Protein AF-A0A7C5NAB1-F1 (afdb_monomer)

Structure (mmCIF, N/CA/C/O backbone):
data_AF-A0A7C5NAB1-F1
#
_entry.id   AF-A0A7C5NAB1-F1
#
loop_
_atom_site.group_PDB
_atom_site.id
_atom_site.type_symbol
_atom_site.label_atom_id
_atom_site.label_alt_id
_atom_site.label_comp_id
_atom_site.label_asym_id
_atom_site.label_entity_id
_atom_site.label_seq_id
_atom_site.pdbx_PDB_ins_code
_atom_site.Cartn_x
_atom_site.Cartn_y
_atom_site.Cartn_z
_atom_site.occupancy
_atom_site.B_iso_or_equiv
_atom_site.auth_seq_id
_atom_site.auth_comp_id
_atom_site.auth_asym_id
_atom_site.auth_atom_id
_atom_site.pdbx_PDB_model_num
ATOM 1 N N . MET A 1 1 ? -23.566 -9.631 -27.718 1.00 48.06 1 MET A N 1
ATOM 2 C CA . MET A 1 1 ? -23.465 -8.403 -26.899 1.00 48.06 1 MET A CA 1
ATOM 3 C C . MET A 1 1 ? -22.609 -7.400 -27.658 1.00 48.06 1 MET A C 1
ATOM 5 O O . MET A 1 1 ? -21.521 -7.792 -28.063 1.00 48.06 1 MET A O 1
ATOM 9 N N . PRO A 1 2 ? -23.091 -6.178 -27.935 1.00 45.75 2 PRO A N 1
ATOM 10 C CA . PRO A 1 2 ? -22.304 -5.179 -28.652 1.00 45.75 2 PRO A CA 1
ATOM 11 C C . PRO A 1 2 ? -21.195 -4.623 -27.746 1.00 45.75 2 PRO A C 1
ATOM 13 O O . PRO A 1 2 ? -21.399 -4.448 -26.544 1.00 45.75 2 PRO A O 1
ATOM 16 N N . ALA A 1 3 ? -20.013 -4.383 -28.318 1.00 46.53 3 ALA A N 1
ATOM 17 C CA . ALA A 1 3 ? -18.878 -3.800 -27.608 1.00 46.53 3 ALA A CA 1
ATOM 18 C C . ALA A 1 3 ? -19.206 -2.370 -27.127 1.00 46.53 3 ALA A C 1
ATOM 20 O O . ALA A 1 3 ? -19.895 -1.636 -27.844 1.00 46.53 3 ALA A O 1
ATOM 21 N N . PRO A 1 4 ? -18.726 -1.948 -25.943 1.00 54.12 4 PRO A N 1
ATOM 22 C CA . PRO A 1 4 ? -18.938 -0.588 -25.466 1.00 54.12 4 PRO A CA 1
ATOM 23 C C . PRO A 1 4 ? -18.237 0.415 -26.393 1.00 54.12 4 PRO A C 1
ATOM 25 O O . PRO A 1 4 ? -17.050 0.287 -26.690 1.00 54.12 4 PRO A O 1
ATOM 28 N N . GLN A 1 5 ? -18.994 1.412 -26.853 1.00 40.41 5 GLN A N 1
ATOM 29 C CA . GLN A 1 5 ? -18.491 2.527 -27.655 1.00 40.41 5 GLN A CA 1
ATOM 30 C C . GLN A 1 5 ? -17.543 3.398 -26.805 1.00 40.41 5 GLN A C 1
ATOM 32 O O . GLN A 1 5 ? -17.857 3.672 -25.642 1.00 40.41 5 GLN A O 1
ATOM 37 N N . PRO A 1 6 ? -16.391 3.838 -27.342 1.00 47.53 6 PRO A N 1
ATOM 38 C CA . PRO A 1 6 ? -15.439 4.647 -26.592 1.00 47.53 6 PRO A CA 1
ATOM 39 C C . PRO A 1 6 ? -16.009 6.046 -26.331 1.00 47.53 6 PRO A C 1
ATOM 41 O O . PRO A 1 6 ? -16.450 6.730 -27.253 1.00 47.53 6 PRO A O 1
ATOM 44 N N . SER A 1 7 ? -15.984 6.478 -25.069 1.00 53.97 7 SER A N 1
ATOM 45 C CA . SER A 1 7 ? -16.407 7.822 -24.678 1.00 53.97 7 SER A CA 1
ATOM 46 C C . SER A 1 7 ? -15.507 8.891 -25.308 1.00 53.97 7 SER A C 1
ATOM 48 O O . SER A 1 7 ? -14.283 8.757 -25.370 1.00 53.97 7 SER A O 1
ATOM 50 N N . THR A 1 8 ? -16.123 9.983 -25.756 1.00 44.81 8 THR A N 1
ATOM 51 C CA . THR A 1 8 ? -15.480 11.163 -26.356 1.00 44.81 8 THR A CA 1
ATOM 52 C C . THR A 1 8 ? -14.868 12.099 -25.311 1.00 44.81 8 THR A C 1
ATOM 54 O O . THR A 1 8 ? -14.861 13.314 -25.492 1.00 44.81 8 THR A O 1
ATOM 57 N N . ASP A 1 9 ? -14.360 11.556 -24.203 1.00 53.50 9 ASP A N 1
ATOM 58 C CA . ASP A 1 9 ? -13.657 12.364 -23.213 1.00 53.50 9 ASP A CA 1
ATOM 59 C C . ASP A 1 9 ? -12.249 12.667 -23.741 1.00 53.50 9 ASP A C 1
ATOM 61 O O . ASP A 1 9 ? -11.454 11.763 -24.026 1.00 53.50 9 ASP A O 1
ATOM 65 N N . THR A 1 10 ? -11.976 13.951 -23.960 1.00 45.00 10 THR A N 1
ATOM 66 C CA . THR A 1 10 ? -10.718 14.500 -24.471 1.00 45.00 10 THR A CA 1
ATOM 67 C C . THR A 1 10 ? -9.524 13.878 -23.754 1.00 45.00 10 THR A C 1
ATOM 69 O O . THR A 1 10 ? -9.209 14.195 -22.607 1.00 45.00 10 THR A O 1
ATOM 72 N N . ARG A 1 11 ? -8.854 12.955 -24.453 1.00 46.25 11 ARG A N 1
ATOM 73 C CA . ARG A 1 11 ? -7.750 12.147 -23.937 1.00 46.25 11 ARG A CA 1
ATOM 74 C C . ARG A 1 11 ? -6.630 13.048 -23.438 1.00 46.25 11 ARG A C 1
ATOM 76 O O . ARG A 1 11 ? -5.807 13.528 -24.216 1.00 46.25 11 ARG A O 1
ATOM 83 N N . ARG A 1 12 ? -6.509 13.187 -22.120 1.00 52.22 12 ARG A N 1
ATOM 84 C CA . ARG A 1 12 ? -5.216 13.503 -21.523 1.00 52.22 12 ARG A CA 1
ATOM 85 C C . ARG A 1 12 ? -4.340 12.273 -21.748 1.00 52.22 12 ARG A C 1
ATOM 87 O O . ARG A 1 12 ? -4.455 11.293 -21.017 1.00 52.22 12 ARG A O 1
ATOM 94 N N . ALA A 1 13 ? -3.546 12.289 -22.818 1.00 51.75 13 ALA A N 1
ATOM 95 C CA . ALA A 1 13 ? -2.616 11.210 -23.122 1.00 51.75 13 ALA A CA 1
ATOM 96 C C . ALA A 1 13 ? -1.789 10.875 -21.871 1.00 51.75 13 ALA A C 1
ATOM 98 O O . ALA A 1 13 ? -1.387 11.776 -21.124 1.00 51.75 13 ALA A O 1
ATOM 99 N N . ALA A 1 14 ? -1.560 9.582 -21.632 1.00 59.09 14 ALA A N 1
ATOM 100 C CA . ALA A 1 14 ? -0.663 9.138 -20.578 1.00 59.09 14 ALA A CA 1
ATOM 101 C C . ALA A 1 14 ? 0.697 9.813 -20.800 1.00 59.09 14 ALA A C 1
ATOM 103 O O . ALA A 1 14 ? 1.338 9.634 -21.835 1.00 59.09 14 ALA A O 1
ATOM 104 N N . ARG A 1 15 ? 1.105 10.668 -19.859 1.00 61.09 15 ARG A N 1
ATOM 105 C CA . ARG A 1 15 ? 2.372 11.385 -19.967 1.00 61.09 15 ARG A CA 1
ATOM 106 C C . ARG A 1 15 ? 3.478 10.422 -19.563 1.00 61.09 15 ARG A C 1
ATOM 108 O O . ARG A 1 15 ? 3.612 10.127 -18.379 1.00 61.09 15 ARG A O 1
ATOM 115 N N . LEU A 1 16 ? 4.255 9.960 -20.539 1.00 67.12 16 LEU A N 1
ATOM 116 C CA . LEU A 1 16 ? 5.468 9.192 -20.279 1.00 67.12 16 LEU A CA 1
ATOM 117 C C . LEU A 1 16 ? 6.425 10.058 -19.454 1.00 67.12 16 LEU A C 1
ATOM 119 O O . LEU A 1 16 ? 6.812 11.154 -19.871 1.00 67.12 16 LEU A O 1
ATOM 123 N N . VAL A 1 17 ? 6.768 9.587 -18.258 1.00 75.56 17 VAL A N 1
ATOM 124 C CA . VAL A 1 17 ? 7.797 10.199 -17.418 1.00 75.56 17 VAL A CA 1
ATOM 125 C C . VAL A 1 17 ? 9.040 9.335 -17.531 1.00 75.56 17 VAL A C 1
ATOM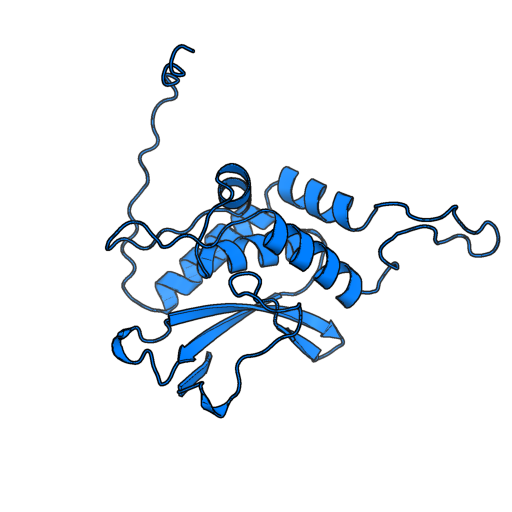 127 O O . VAL A 1 17 ? 8.985 8.136 -17.291 1.00 75.56 17 VAL A O 1
ATOM 130 N N . LYS A 1 18 ? 10.166 9.940 -17.909 1.00 73.25 18 LYS A N 1
ATOM 131 C CA . LYS A 1 18 ? 11.439 9.226 -17.986 1.00 73.25 18 LYS A CA 1
ATOM 132 C C . LYS A 1 18 ? 11.978 9.005 -16.571 1.00 73.25 18 LYS A C 1
ATOM 134 O O . LYS A 1 18 ? 12.412 9.969 -15.944 1.00 73.25 18 LYS A O 1
ATOM 139 N N . VAL A 1 19 ? 11.971 7.761 -16.104 1.00 80.44 19 VAL A N 1
ATOM 140 C CA . VAL A 1 19 ? 12.649 7.337 -14.870 1.00 80.44 19 VAL A CA 1
ATOM 141 C C . VAL A 1 19 ? 14.129 7.149 -15.191 1.00 80.44 19 VAL A C 1
ATOM 143 O O . VAL A 1 19 ? 14.469 6.418 -16.118 1.00 80.44 19 VAL A O 1
ATOM 146 N N . ARG A 1 20 ? 15.018 7.875 -14.505 1.00 81.62 20 ARG A N 1
ATOM 147 C CA . ARG A 1 20 ? 16.472 7.811 -14.758 1.00 81.62 20 ARG A CA 1
ATOM 148 C C . ARG A 1 20 ? 17.251 7.235 -13.584 1.00 81.62 20 ARG A C 1
ATOM 150 O O . ARG A 1 20 ? 18.424 6.912 -13.736 1.00 81.62 20 ARG A O 1
ATOM 157 N N . SER A 1 21 ? 16.621 7.152 -12.418 1.00 85.94 21 SER A N 1
ATOM 158 C CA . SER A 1 21 ? 17.259 6.766 -11.169 1.00 85.94 21 SER A CA 1
ATOM 159 C C . SER A 1 21 ? 16.260 6.112 -10.219 1.00 85.94 21 SER A C 1
ATOM 161 O O . SER A 1 21 ? 15.046 6.279 -10.354 1.00 85.94 21 SER A O 1
ATOM 163 N N . PHE A 1 22 ? 16.790 5.409 -9.218 1.00 86.81 22 PHE A N 1
ATOM 164 C CA . PHE A 1 22 ? 16.009 4.900 -8.092 1.00 86.81 22 PHE A CA 1
ATOM 165 C C . PHE A 1 22 ? 15.217 6.020 -7.397 1.00 86.81 22 PHE A C 1
ATOM 167 O O . PHE A 1 22 ? 14.028 5.868 -7.132 1.00 86.81 22 PHE A O 1
ATOM 174 N N . ASP A 1 23 ? 15.841 7.181 -7.184 1.00 89.50 23 ASP A N 1
ATOM 175 C CA . ASP A 1 23 ? 15.191 8.317 -6.528 1.00 89.50 23 ASP A CA 1
ATOM 176 C C . ASP A 1 23 ? 14.026 8.876 -7.357 1.00 89.50 23 ASP A C 1
ATOM 178 O O . ASP A 1 23 ? 13.011 9.285 -6.791 1.00 89.50 23 ASP A O 1
ATOM 182 N N . ASP A 1 24 ? 14.121 8.862 -8.692 1.00 90.19 24 ASP A N 1
ATOM 183 C CA . ASP A 1 24 ? 13.003 9.250 -9.560 1.00 90.19 24 ASP A CA 1
ATOM 184 C C . ASP A 1 24 ? 11.816 8.294 -9.409 1.00 90.19 24 ASP A C 1
ATOM 186 O O . ASP A 1 24 ? 10.675 8.754 -9.306 1.00 90.19 24 ASP A O 1
ATOM 190 N N . ARG A 1 25 ? 12.076 6.981 -9.340 1.00 91.38 25 ARG A N 1
ATOM 191 C CA . ARG A 1 25 ? 11.046 5.964 -9.078 1.00 91.38 25 ARG A CA 1
ATOM 192 C C . ARG A 1 25 ? 10.373 6.204 -7.729 1.00 91.38 25 ARG A C 1
ATOM 194 O O . ARG A 1 25 ? 9.152 6.347 -7.676 1.00 91.38 25 ARG A O 1
ATOM 201 N N . ILE A 1 26 ? 11.150 6.363 -6.654 1.00 94.00 26 ILE A N 1
ATOM 202 C CA . ILE A 1 26 ? 10.605 6.639 -5.314 1.00 94.00 26 ILE A CA 1
ATOM 203 C C . ILE A 1 26 ? 9.770 7.926 -5.302 1.00 94.00 26 ILE A C 1
ATOM 205 O O . ILE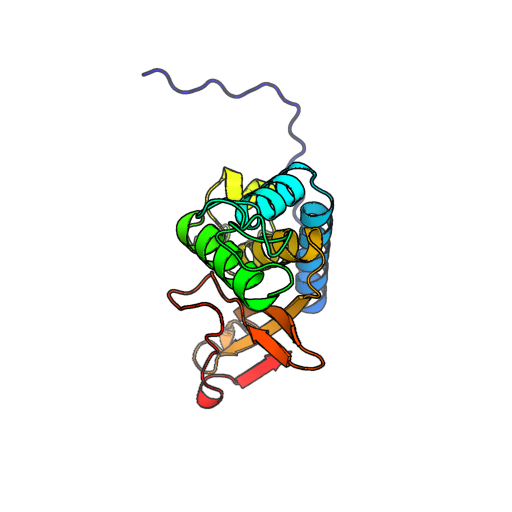 A 1 26 ? 8.673 7.943 -4.742 1.00 94.00 26 ILE A O 1
ATOM 209 N N . ARG A 1 27 ? 10.220 8.993 -5.974 1.00 94.38 27 ARG A N 1
ATOM 210 C CA . ARG A 1 27 ? 9.447 10.243 -6.097 1.00 94.38 27 ARG A CA 1
ATOM 211 C C . ARG A 1 27 ? 8.116 10.035 -6.816 1.00 94.38 27 ARG A C 1
ATOM 213 O O . ARG A 1 27 ? 7.113 10.635 -6.422 1.00 94.38 27 ARG A O 1
ATOM 220 N N . LEU A 1 28 ? 8.075 9.211 -7.863 1.00 95.00 28 LEU A N 1
ATOM 221 C CA . LEU A 1 28 ? 6.837 8.903 -8.584 1.00 95.00 28 LEU A CA 1
ATOM 222 C C . LEU A 1 28 ? 5.867 8.091 -7.726 1.00 95.00 28 LEU A C 1
ATOM 224 O O . LEU A 1 28 ? 4.688 8.449 -7.658 1.00 95.00 28 LEU A O 1
ATOM 228 N N . ILE A 1 29 ? 6.366 7.085 -7.009 1.00 96.25 29 ILE A N 1
ATOM 229 C CA . ILE A 1 29 ? 5.591 6.284 -6.053 1.00 96.25 29 ILE A CA 1
ATOM 230 C C . ILE A 1 29 ? 5.006 7.178 -4.957 1.00 96.25 29 ILE A C 1
ATOM 232 O O . ILE A 1 29 ? 3.793 7.179 -4.727 1.00 96.25 29 ILE A O 1
ATOM 236 N N . GLN A 1 30 ? 5.829 8.021 -4.328 1.00 97.06 30 GLN A N 1
ATOM 237 C CA . GLN A 1 30 ? 5.379 8.977 -3.311 1.00 97.06 30 GLN A CA 1
ATOM 238 C C . GLN A 1 30 ? 4.331 9.943 -3.870 1.00 97.06 30 GLN A C 1
ATOM 240 O O . GLN A 1 30 ? 3.315 10.207 -3.224 1.00 97.06 30 GLN A O 1
ATOM 245 N N . ARG A 1 31 ? 4.523 10.438 -5.097 1.00 97.56 31 ARG A N 1
ATOM 246 C CA . ARG A 1 31 ? 3.557 11.320 -5.757 1.00 97.56 31 ARG A CA 1
ATOM 247 C C . ARG A 1 31 ? 2.204 10.639 -5.957 1.00 97.56 31 ARG A C 1
ATOM 249 O O . ARG A 1 31 ? 1.181 11.252 -5.653 1.00 97.56 31 ARG A O 1
ATOM 256 N N . GLN A 1 32 ? 2.165 9.411 -6.479 1.00 98.25 32 GLN A N 1
ATOM 257 C CA . GLN A 1 32 ? 0.892 8.700 -6.652 1.00 98.25 32 GLN A CA 1
ATOM 258 C C . GLN A 1 32 ? 0.273 8.306 -5.310 1.00 98.25 32 GLN A C 1
ATOM 260 O O . GLN A 1 32 ? -0.949 8.370 -5.170 1.00 98.25 32 GLN A O 1
ATOM 265 N N . THR A 1 33 ? 1.094 7.994 -4.307 1.00 98.62 33 THR A N 1
ATOM 266 C CA . THR A 1 33 ? 0.644 7.741 -2.932 1.00 98.62 33 THR A CA 1
ATOM 267 C C . THR A 1 33 ? -0.092 8.954 -2.384 1.00 98.62 33 THR A C 1
ATOM 269 O O . THR A 1 33 ? -1.250 8.833 -2.000 1.00 98.62 33 THR A O 1
ATOM 272 N N . TRP A 1 34 ? 0.489 10.153 -2.454 1.00 98.25 34 TRP A N 1
ATOM 273 C CA . TRP A 1 34 ? -0.188 11.366 -1.985 1.00 98.25 34 TRP A CA 1
ATOM 274 C C . TRP A 1 34 ? -1.457 11.694 -2.770 1.00 98.25 34 TRP A C 1
ATOM 276 O O . TRP A 1 34 ? -2.455 12.095 -2.178 1.00 98.25 34 TRP A O 1
ATOM 286 N N . ARG A 1 35 ? -1.479 11.462 -4.088 1.00 98.38 35 ARG A N 1
ATOM 287 C CA . ARG A 1 35 ? -2.722 11.588 -4.873 1.00 98.38 35 ARG A CA 1
ATOM 288 C C . ARG A 1 35 ? -3.795 10.595 -4.428 1.00 98.38 35 ARG A C 1
ATOM 290 O O . ARG A 1 35 ? -4.969 10.934 -4.469 1.00 98.38 35 ARG A O 1
ATOM 297 N N . THR A 1 36 ? -3.388 9.404 -3.997 1.00 98.31 36 THR A N 1
ATOM 298 C CA . THR A 1 36 ? -4.272 8.360 -3.463 1.00 98.31 36 THR A CA 1
ATOM 299 C C . THR A 1 36 ? -4.799 8.740 -2.079 1.00 98.31 36 THR A C 1
ATOM 301 O O . THR A 1 36 ? -5.992 8.618 -1.841 1.00 98.31 36 THR A O 1
ATOM 304 N N . VAL A 1 37 ? -3.948 9.280 -1.198 1.00 98.31 37 VAL A N 1
ATOM 305 C CA . VAL A 1 37 ? -4.342 9.782 0.135 1.00 98.31 37 VAL A CA 1
ATOM 306 C C . VAL A 1 37 ? -5.376 10.905 0.039 1.00 98.31 37 VAL A C 1
ATOM 308 O O . VAL A 1 37 ? -6.306 10.959 0.841 1.00 98.31 37 VAL A O 1
ATOM 311 N N . MET A 1 38 ? -5.224 11.798 -0.942 1.00 97.19 38 MET A N 1
ATOM 312 C CA . MET A 1 38 ? -6.128 12.936 -1.148 1.00 97.19 38 MET A CA 1
ATOM 313 C C . MET A 1 38 ? -7.432 12.561 -1.872 1.00 97.19 38 MET A C 1
ATOM 315 O O . MET A 1 38 ? -8.307 13.414 -2.037 1.00 97.19 38 MET A O 1
ATOM 319 N N . ASP A 1 39 ? -7.586 11.309 -2.310 1.00 98.06 39 ASP A N 1
ATOM 320 C CA . ASP A 1 39 ? -8.813 10.832 -2.940 1.00 98.06 39 ASP A CA 1
ATOM 321 C C . ASP A 1 39 ? -9.872 10.502 -1.874 1.00 98.06 39 ASP A C 1
ATOM 323 O O . ASP A 1 39 ? -9.676 9.655 -0.998 1.00 98.06 39 ASP A O 1
ATOM 327 N N . ARG A 1 40 ? -11.025 11.174 -1.956 1.00 97.69 40 ARG A N 1
ATOM 328 C CA . ARG A 1 40 ? -12.126 11.013 -0.995 1.00 97.69 40 ARG A CA 1
ATOM 329 C C . ARG A 1 40 ? -12.678 9.589 -0.978 1.00 97.69 40 ARG A C 1
ATOM 331 O O . ARG A 1 40 ? -13.037 9.109 0.095 1.00 97.69 40 ARG A O 1
ATOM 338 N N . ASP A 1 41 ? -12.697 8.911 -2.125 1.00 98.00 41 ASP A N 1
ATOM 339 C CA . ASP A 1 41 ? -13.237 7.553 -2.231 1.00 98.00 41 ASP A CA 1
ATOM 340 C C . ASP A 1 41 ? -12.291 6.538 -1.579 1.00 98.00 41 ASP A C 1
ATOM 342 O O . ASP A 1 41 ? -12.744 5.570 -0.974 1.00 98.00 41 ASP A O 1
ATOM 346 N N . ILE A 1 42 ? -10.977 6.785 -1.632 1.00 98.25 42 ILE A N 1
ATOM 347 C CA . ILE A 1 42 ? -9.978 5.966 -0.933 1.00 98.25 42 ILE A CA 1
ATOM 348 C C . ILE A 1 42 ? -10.143 6.101 0.577 1.00 98.25 42 ILE A C 1
ATOM 350 O O . ILE A 1 42 ? -10.203 5.089 1.276 1.00 98.25 42 ILE A O 1
ATOM 354 N N . ARG A 1 43 ? -10.270 7.333 1.086 1.00 97.94 43 ARG A N 1
ATOM 355 C CA . ARG A 1 43 ? -10.490 7.557 2.521 1.00 97.94 43 ARG A CA 1
ATOM 356 C C . ARG A 1 43 ? -11.804 6.940 2.995 1.00 97.94 43 ARG A C 1
ATOM 358 O O . ARG A 1 43 ? -11.836 6.322 4.061 1.00 97.94 43 ARG A O 1
ATOM 365 N N . ALA A 1 44 ? -12.875 7.089 2.214 1.00 98.44 44 ALA A N 1
ATOM 366 C CA . ALA A 1 44 ? -14.170 6.485 2.514 1.00 98.44 44 ALA A CA 1
ATOM 367 C C . ALA A 1 44 ? -14.068 4.954 2.566 1.00 98.44 44 ALA A C 1
ATOM 369 O O . ALA A 1 44 ? -14.526 4.345 3.531 1.00 98.44 44 ALA A O 1
ATOM 370 N N . LEU A 1 45 ? -13.394 4.342 1.589 1.00 98.56 45 LEU A N 1
ATOM 371 C CA . LEU A 1 45 ? -13.158 2.902 1.545 1.00 98.56 45 LEU A CA 1
ATOM 372 C C . LEU A 1 45 ? -12.347 2.406 2.750 1.00 98.56 45 LEU A C 1
ATOM 374 O O . LEU A 1 45 ? -12.774 1.469 3.420 1.00 98.56 45 LEU A O 1
ATOM 378 N N . ALA A 1 46 ? -11.211 3.038 3.063 1.00 98.38 46 ALA A N 1
ATOM 379 C CA . ALA A 1 46 ? -10.398 2.676 4.226 1.00 98.38 46 ALA A CA 1
ATOM 380 C C . ALA A 1 46 ? -11.207 2.766 5.532 1.00 98.38 46 ALA A C 1
ATOM 382 O O . ALA A 1 46 ? -11.188 1.842 6.343 1.00 98.38 46 ALA A O 1
ATOM 383 N N . THR A 1 47 ? -11.992 3.836 5.689 1.00 98.06 47 THR A N 1
ATOM 384 C CA . THR A 1 47 ? -12.883 4.026 6.844 1.00 98.06 47 THR A CA 1
ATOM 385 C C . THR A 1 47 ? -13.948 2.930 6.920 1.00 98.06 47 THR A C 1
ATOM 387 O O . THR A 1 47 ? -14.195 2.378 7.990 1.00 98.06 47 THR A O 1
ATOM 390 N N . GLN A 1 48 ? -14.563 2.565 5.793 1.00 97.62 48 GLN A N 1
ATOM 391 C CA . GLN A 1 48 ? -15.589 1.523 5.747 1.00 97.62 48 GLN A CA 1
ATOM 392 C C . GLN A 1 48 ? -15.034 0.152 6.157 1.00 97.62 48 GLN A C 1
ATOM 394 O O . GLN A 1 48 ? -15.714 -0.593 6.861 1.00 97.62 48 GLN A O 1
ATOM 399 N N . LEU A 1 49 ? -13.802 -0.175 5.752 1.00 97.56 49 LEU A N 1
ATOM 400 C CA . LEU A 1 49 ? -13.167 -1.455 6.080 1.00 97.56 49 LEU A CA 1
ATOM 401 C C . LEU A 1 49 ? -12.949 -1.638 7.589 1.00 97.56 49 LEU A C 1
ATOM 403 O O . LEU A 1 49 ? -13.084 -2.752 8.087 1.00 97.56 49 LEU A O 1
ATOM 407 N N . VAL A 1 50 ? -12.649 -0.561 8.320 1.00 96.62 50 VAL A N 1
ATOM 408 C CA . VAL A 1 50 ? -12.377 -0.627 9.769 1.00 96.62 50 VAL A CA 1
ATOM 409 C C . VAL A 1 50 ? -13.615 -0.373 10.636 1.00 96.62 50 VAL A C 1
ATOM 411 O O . VAL A 1 50 ? -13.656 -0.789 11.787 1.00 96.62 50 VAL A O 1
ATOM 414 N N . THR A 1 51 ? -14.662 0.242 10.081 1.00 94.94 51 THR A N 1
ATOM 415 C CA . THR A 1 51 ? -15.928 0.528 10.789 1.00 94.94 51 THR A CA 1
ATOM 416 C C . THR A 1 51 ? -17.016 -0.527 10.550 1.00 94.94 51 THR A C 1
ATOM 418 O O . THR A 1 51 ? -18.183 -0.322 10.888 1.00 94.94 51 THR A O 1
ATOM 421 N N . GLN A 1 52 ? -16.671 -1.691 9.992 1.00 92.62 52 GLN A N 1
ATOM 422 C CA . GLN A 1 52 ? -17.625 -2.791 9.856 1.00 92.62 52 GLN A CA 1
ATOM 423 C C . GLN A 1 52 ? -18.037 -3.327 11.237 1.00 92.62 52 GLN A C 1
ATOM 425 O O . GLN A 1 52 ? -17.200 -3.546 12.116 1.00 92.62 52 GLN A O 1
ATOM 430 N N . ARG A 1 53 ? -19.338 -3.578 11.429 1.00 90.62 53 ARG A N 1
ATOM 431 C CA . ARG A 1 53 ? -19.876 -4.188 12.653 1.00 90.62 53 ARG A CA 1
ATOM 432 C C . ARG A 1 53 ? -19.969 -5.706 12.532 1.00 90.62 53 ARG A C 1
ATOM 434 O O . ARG A 1 53 ? -20.515 -6.218 11.561 1.00 90.62 53 ARG A O 1
ATOM 441 N N . CYS A 1 54 ? -19.484 -6.398 13.558 1.00 87.50 54 CYS A N 1
ATOM 442 C CA . CYS A 1 54 ? -19.539 -7.855 13.696 1.00 87.50 54 CYS A CA 1
ATOM 443 C C . CYS A 1 54 ? -20.306 -8.308 14.943 1.00 87.50 54 CYS A C 1
ATOM 445 O O . CYS A 1 54 ? -20.649 -9.483 15.058 1.00 87.50 54 CYS A O 1
ATOM 447 N N . ARG A 1 55 ? -20.550 -7.411 15.906 1.00 82.69 55 ARG A N 1
ATOM 448 C CA . ARG A 1 55 ? -21.304 -7.706 17.130 1.00 82.69 55 ARG A CA 1
ATOM 449 C C . ARG A 1 55 ? -22.159 -6.499 17.528 1.00 82.69 55 ARG A C 1
ATOM 451 O O . ARG A 1 55 ? -21.850 -5.377 17.116 1.00 82.69 55 ARG A O 1
ATOM 458 N N . PRO A 1 56 ? -23.213 -6.696 18.335 1.00 80.06 56 PRO A N 1
ATOM 459 C CA . PRO A 1 56 ? -23.895 -5.589 18.993 1.00 80.06 56 PRO A CA 1
ATOM 460 C C . PRO A 1 56 ? -22.911 -4.784 19.851 1.00 80.06 56 PRO A C 1
ATOM 462 O O . PRO A 1 56 ? -21.963 -5.344 20.406 1.00 80.06 56 PRO A O 1
ATOM 465 N N . ALA A 1 57 ? -23.132 -3.475 19.957 1.00 76.31 57 ALA A N 1
ATOM 466 C CA . ALA A 1 57 ? -22.364 -2.639 20.872 1.00 76.31 57 ALA A CA 1
ATOM 467 C C . ALA A 1 57 ? -22.653 -3.063 22.321 1.00 76.31 57 ALA A C 1
ATOM 469 O O . ALA A 1 57 ? -23.809 -3.303 22.667 1.00 76.31 57 ALA A O 1
ATOM 470 N N . ASP A 1 58 ? -21.615 -3.154 23.156 1.00 73.50 58 ASP A N 1
ATOM 471 C CA . ASP A 1 58 ? -21.772 -3.452 24.581 1.00 73.50 58 ASP A CA 1
ATOM 472 C C . ASP A 1 58 ? -22.281 -2.194 25.314 1.00 73.50 58 ASP A C 1
ATOM 474 O O . ASP A 1 58 ? -21.537 -1.209 25.416 1.00 73.50 58 ASP A O 1
ATOM 478 N N . PRO A 1 59 ? -23.514 -2.206 25.862 1.00 70.81 59 PRO A N 1
ATOM 479 C CA . PRO A 1 59 ? -24.088 -1.049 26.547 1.00 70.81 59 PRO A CA 1
ATOM 480 C C . PRO A 1 59 ? -23.295 -0.619 27.787 1.00 70.81 59 PRO A C 1
ATOM 482 O O . PRO A 1 59 ? -23.400 0.529 28.207 1.00 70.81 59 PRO A O 1
AT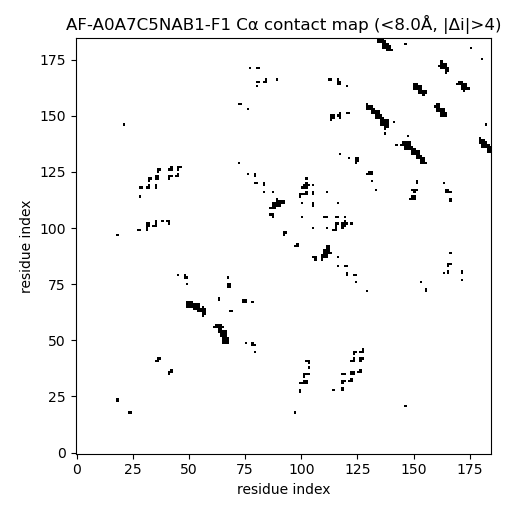OM 485 N N . LYS A 1 60 ? -22.509 -1.524 28.389 1.00 72.12 60 LYS A N 1
ATOM 486 C CA . LYS A 1 60 ? -21.754 -1.266 29.625 1.00 72.12 60 LYS A CA 1
ATOM 487 C C . LYS A 1 60 ? -20.350 -0.722 29.374 1.00 72.12 60 LYS A C 1
ATOM 489 O O . LYS A 1 60 ? -19.769 -0.130 30.278 1.00 72.12 60 LYS A O 1
ATOM 494 N N . ARG A 1 61 ? -19.792 -0.925 28.175 1.00 67.00 61 ARG A N 1
ATOM 495 C CA . ARG A 1 61 ? -18.438 -0.462 27.811 1.00 67.00 61 ARG A CA 1
ATOM 496 C C . ARG A 1 61 ? -18.432 0.806 26.956 1.00 67.00 61 ARG A C 1
ATOM 498 O O . ARG A 1 61 ? -17.367 1.383 26.762 1.00 67.00 61 ARG A O 1
ATOM 505 N N . GLY A 1 62 ? -19.584 1.244 26.435 1.00 56.81 62 GLY A N 1
ATOM 506 C CA . GLY A 1 62 ? -19.733 2.478 25.641 1.00 56.81 62 GLY A CA 1
ATOM 507 C C . GLY A 1 62 ? -19.005 2.485 24.283 1.00 56.81 62 GLY A C 1
ATOM 508 O O . GLY A 1 62 ? -19.197 3.402 23.492 1.00 56.81 62 GLY A O 1
ATOM 509 N N . GLN A 1 63 ? -18.198 1.461 24.004 1.00 62.38 63 GLN A N 1
ATOM 510 C CA . GLN A 1 63 ? -17.362 1.234 22.826 1.00 62.38 63 GLN A CA 1
ATOM 511 C C . GLN A 1 63 ? -17.444 -0.263 22.479 1.00 62.38 63 GLN A C 1
ATOM 513 O O . GLN A 1 63 ? -17.473 -1.107 23.382 1.00 62.38 63 GLN A O 1
ATOM 518 N N . GLY A 1 64 ? -17.498 -0.611 21.189 1.00 68.44 64 GLY A N 1
ATOM 519 C CA . GLY A 1 64 ? -17.430 -2.004 20.736 1.00 68.44 64 GLY A CA 1
ATOM 520 C C . GLY A 1 64 ? -18.476 -2.427 19.704 1.00 68.44 64 GLY A C 1
ATOM 521 O O . GLY A 1 64 ? -19.352 -1.669 19.294 1.00 68.44 64 GLY A O 1
ATOM 522 N N . GLY A 1 65 ? -18.349 -3.676 19.256 1.00 81.94 65 GLY A N 1
ATOM 523 C CA . GLY A 1 65 ? -19.165 -4.248 18.180 1.00 81.94 65 GLY A CA 1
ATOM 524 C C . GLY A 1 65 ? -18.499 -4.225 16.802 1.00 81.94 65 GLY A C 1
ATOM 525 O O . GLY A 1 65 ? -19.003 -4.840 15.860 1.00 81.94 65 GLY A O 1
ATOM 526 N N . TRP A 1 66 ? -17.354 -3.557 16.681 1.00 90.62 66 TRP A N 1
ATOM 527 C CA . TRP A 1 66 ? -16.552 -3.502 15.463 1.00 90.62 66 TRP A CA 1
ATOM 528 C C . TRP A 1 66 ? -15.856 -4.838 15.184 1.00 90.62 66 TRP A C 1
ATOM 530 O O . TRP A 1 66 ? -15.433 -5.538 16.105 1.00 90.62 66 TRP A O 1
ATOM 540 N N . CYS A 1 67 ? -15.746 -5.197 13.906 1.00 92.44 67 CYS A N 1
ATOM 541 C CA . CYS A 1 67 ? -14.960 -6.348 13.459 1.00 92.44 67 CYS A CA 1
ATOM 542 C C . CYS A 1 67 ? -13.464 -6.141 13.713 1.00 92.44 67 CYS A C 1
ATOM 544 O O . CYS A 1 67 ? -12.742 -7.094 13.993 1.00 92.44 67 CYS A O 1
ATOM 546 N N . VAL A 1 68 ? -13.023 -4.886 13.619 1.00 94.44 68 VAL A N 1
ATOM 547 C CA . VAL A 1 68 ? -11.658 -4.446 13.886 1.00 94.44 68 VAL A CA 1
ATOM 548 C C . VAL A 1 68 ? -11.674 -3.658 15.197 1.00 94.44 68 VAL A C 1
ATOM 550 O O . VAL A 1 68 ? -12.433 -2.693 15.293 1.00 94.44 68 VAL A O 1
ATOM 553 N N . PRO A 1 69 ? -10.912 -4.064 16.226 1.00 91.62 69 PRO A N 1
ATOM 554 C CA . PRO A 1 69 ? -10.856 -3.331 17.485 1.00 91.62 69 PRO A CA 1
ATOM 555 C C . PRO A 1 69 ? -10.382 -1.885 17.300 1.00 91.62 69 PRO A C 1
ATOM 557 O O . PRO A 1 69 ? -9.456 -1.613 16.540 1.00 91.62 69 PRO A O 1
ATOM 560 N N . GLU A 1 70 ? -10.993 -0.955 18.035 1.00 90.94 70 GLU A N 1
ATOM 561 C CA . GLU A 1 70 ? -10.599 0.456 18.008 1.00 90.94 70 GLU A CA 1
ATOM 562 C C . GLU A 1 70 ? -9.167 0.636 18.521 1.00 90.94 70 GLU A C 1
ATOM 564 O O . GLU A 1 70 ? -8.789 0.054 19.539 1.00 90.94 70 GLU A O 1
ATOM 569 N N . ARG A 1 71 ? -8.398 1.510 17.854 1.00 90.94 71 ARG A N 1
ATOM 570 C CA . ARG A 1 71 ? -7.000 1.846 18.189 1.00 90.94 71 ARG A CA 1
ATOM 571 C C . ARG A 1 71 ? -6.010 0.683 18.050 1.00 90.94 71 ARG A C 1
ATOM 573 O O . ARG A 1 71 ? -4.833 0.866 18.360 1.00 90.94 71 ARG A O 1
ATOM 580 N N . ASP A 1 72 ? -6.440 -0.472 17.549 1.00 95.00 72 ASP A N 1
ATOM 581 C CA . ASP A 1 72 ? -5.540 -1.561 17.185 1.00 95.00 72 ASP A CA 1
ATOM 582 C C . ASP A 1 72 ? -5.003 -1.322 15.772 1.00 95.00 72 ASP A C 1
ATOM 584 O O . ASP A 1 72 ? -5.582 -1.731 14.761 1.00 95.00 72 ASP A O 1
ATOM 588 N N . ARG A 1 73 ? -3.860 -0.629 15.709 1.00 97.12 73 ARG A N 1
ATOM 589 C CA . ARG A 1 73 ? -3.246 -0.260 14.432 1.00 97.12 73 ARG A CA 1
ATOM 590 C C . ARG A 1 73 ? -2.906 -1.478 13.576 1.00 97.12 73 ARG A C 1
ATOM 592 O O . ARG A 1 73 ? -2.972 -1.409 12.350 1.00 97.12 73 ARG A O 1
ATOM 599 N N . TRP A 1 74 ? -2.530 -2.590 14.204 1.00 98.06 74 TRP A N 1
ATOM 600 C CA . TRP A 1 74 ? -2.176 -3.789 13.461 1.00 98.06 74 TRP A CA 1
ATOM 601 C C . TRP A 1 74 ? -3.412 -4.477 12.888 1.00 98.06 74 TRP A C 1
ATOM 603 O O . TRP A 1 74 ? -3.401 -4.851 11.717 1.00 98.06 74 TRP A O 1
ATOM 613 N N . ALA A 1 75 ? -4.497 -4.589 13.655 1.00 97.81 75 ALA A N 1
ATOM 614 C CA . ALA A 1 75 ? -5.747 -5.153 13.152 1.00 97.81 75 ALA A CA 1
ATOM 615 C C . ALA A 1 75 ? -6.316 -4.338 11.973 1.00 97.81 75 ALA A C 1
ATOM 617 O O . ALA A 1 75 ? -6.744 -4.918 10.970 1.00 97.81 75 ALA A O 1
ATOM 618 N N . GLU A 1 76 ? -6.254 -3.004 12.047 1.00 98.25 76 GLU A N 1
ATOM 619 C CA . GLU A 1 76 ? -6.626 -2.108 10.941 1.00 98.25 76 GLU A CA 1
ATOM 620 C C . GLU A 1 76 ? -5.743 -2.330 9.698 1.00 98.25 76 GLU A C 1
ATOM 622 O O . GLU A 1 76 ? -6.246 -2.449 8.577 1.00 98.25 76 GLU A O 1
ATOM 627 N N . ALA A 1 77 ? -4.426 -2.465 9.884 1.00 98.62 77 ALA A N 1
ATOM 628 C CA . ALA A 1 77 ? -3.500 -2.775 8.798 1.00 98.62 77 ALA A CA 1
ATOM 629 C C . ALA A 1 77 ? -3.788 -4.133 8.141 1.00 98.62 77 ALA A C 1
ATOM 631 O O . ALA A 1 77 ? -3.800 -4.237 6.913 1.00 98.62 77 ALA A O 1
ATOM 632 N N . VAL A 1 78 ? -4.068 -5.166 8.940 1.00 98.69 78 VAL A N 1
ATOM 633 C CA . VAL A 1 78 ? -4.344 -6.526 8.458 1.00 98.69 78 VAL A CA 1
ATOM 634 C C . VAL A 1 78 ? -5.632 -6.584 7.634 1.00 98.69 78 VAL A C 1
ATOM 636 O O . VAL A 1 78 ? -5.643 -7.222 6.577 1.00 98.69 78 VAL A O 1
ATOM 639 N N . VAL A 1 79 ? -6.716 -5.918 8.056 1.00 98.44 79 VAL A N 1
ATOM 640 C CA . VAL A 1 79 ? -7.969 -5.938 7.276 1.00 98.44 79 VAL A CA 1
ATOM 641 C C . VAL A 1 79 ? -7.790 -5.253 5.918 1.00 98.44 79 VAL A C 1
ATOM 643 O O . VAL A 1 79 ? -8.245 -5.773 4.896 1.00 98.44 79 VAL A O 1
ATOM 646 N N . ILE A 1 80 ? -7.064 -4.130 5.884 1.00 98.69 80 ILE A N 1
ATOM 647 C CA . ILE A 1 80 ? -6.780 -3.391 4.650 1.00 98.69 80 ILE A CA 1
ATOM 648 C C . ILE A 1 80 ? -5.853 -4.203 3.740 1.00 98.69 80 ILE A C 1
ATOM 650 O O . ILE A 1 80 ? -6.108 -4.301 2.537 1.00 98.69 80 ILE A O 1
ATOM 654 N N . PHE A 1 81 ? -4.827 -4.845 4.303 1.00 98.81 81 PHE A N 1
ATOM 655 C CA . PHE A 1 81 ? -3.947 -5.756 3.576 1.00 98.81 81 PHE A CA 1
ATOM 656 C C . PHE A 1 81 ? -4.736 -6.864 2.869 1.00 98.81 81 PHE A C 1
ATOM 658 O O . PHE A 1 81 ? -4.611 -7.048 1.656 1.00 98.81 81 PHE A O 1
ATOM 665 N N . ASN A 1 82 ? -5.600 -7.560 3.611 1.00 98.56 82 ASN A N 1
ATOM 666 C CA . ASN A 1 82 ? -6.407 -8.657 3.080 1.00 98.56 82 ASN A CA 1
ATOM 667 C C . ASN A 1 82 ? -7.396 -8.174 2.009 1.00 98.56 82 ASN A C 1
ATOM 669 O O . ASN A 1 82 ? -7.614 -8.851 0.998 1.00 98.56 82 ASN A O 1
ATOM 673 N N . PHE A 1 83 ? -7.968 -6.980 2.189 1.00 98.56 83 PHE A N 1
ATOM 674 C CA . PHE A 1 83 ? -8.796 -6.351 1.168 1.00 98.56 83 PHE A CA 1
ATOM 675 C C . PHE A 1 83 ? -8.008 -6.128 -0.129 1.00 98.56 83 PHE A C 1
ATOM 677 O O . PHE A 1 83 ? -8.447 -6.573 -1.185 1.00 98.56 83 PHE A O 1
ATOM 684 N N . VAL A 1 84 ? -6.829 -5.502 -0.074 1.00 98.50 84 VAL A N 1
ATOM 685 C CA . VAL A 1 84 ? -6.025 -5.255 -1.283 1.00 98.50 84 VAL A CA 1
ATOM 686 C C . VAL A 1 84 ? -5.622 -6.571 -1.952 1.00 98.50 84 VAL A C 1
ATOM 688 O O . VAL A 1 84 ? -5.843 -6.738 -3.154 1.00 98.50 84 VAL A O 1
ATOM 691 N N . ARG A 1 85 ? -5.120 -7.541 -1.174 1.00 97.38 85 ARG A N 1
ATOM 692 C CA . ARG A 1 85 ? -4.683 -8.852 -1.679 1.00 97.38 85 ARG A CA 1
ATOM 693 C C . ARG A 1 85 ? -5.794 -9.610 -2.409 1.00 97.38 85 ARG A C 1
ATOM 695 O O . ARG A 1 85 ? -5.508 -10.291 -3.391 1.00 97.38 85 ARG A O 1
ATOM 702 N N . SER A 1 86 ? -7.040 -9.488 -1.945 1.00 97.69 86 SER A N 1
ATOM 703 C CA . SER A 1 86 ? -8.210 -10.156 -2.539 1.00 97.69 86 SER A CA 1
ATOM 704 C C . SER A 1 86 ? -8.844 -9.399 -3.713 1.00 97.69 86 SER A C 1
ATOM 706 O O . SER A 1 86 ? -9.669 -9.965 -4.432 1.00 97.69 86 SER A O 1
ATOM 708 N N . ARG A 1 87 ? -8.494 -8.123 -3.922 1.00 97.94 87 ARG A N 1
ATOM 709 C CA . ARG A 1 87 ? -9.126 -7.254 -4.932 1.00 97.94 87 ARG A CA 1
ATOM 710 C C . ARG A 1 87 ? -8.242 -6.920 -6.121 1.00 97.94 87 ARG A C 1
ATOM 712 O O . ARG A 1 87 ? -8.778 -6.535 -7.159 1.00 97.94 87 ARG A O 1
ATOM 719 N N . VAL A 1 88 ? -6.930 -7.058 -5.978 1.00 98.12 88 VAL A N 1
ATOM 720 C CA . VAL A 1 88 ? -5.953 -6.735 -7.019 1.00 98.12 88 VAL A CA 1
ATOM 721 C C . VAL A 1 88 ? -5.213 -8.006 -7.425 1.00 98.12 88 VAL A C 1
ATOM 723 O O . VAL A 1 88 ? -4.846 -8.820 -6.574 1.00 98.12 88 VAL A O 1
ATOM 726 N N . ARG A 1 89 ? -4.995 -8.175 -8.731 1.00 97.88 89 ARG A N 1
ATOM 727 C CA . ARG A 1 89 ? -4.160 -9.222 -9.322 1.00 97.88 89 ARG A CA 1
ATOM 728 C C . ARG A 1 89 ? -2.798 -8.651 -9.708 1.00 97.88 89 ARG A C 1
ATOM 730 O O . ARG A 1 89 ? -2.739 -7.683 -10.468 1.00 97.88 89 ARG A O 1
ATOM 737 N N . TYR A 1 90 ? -1.723 -9.323 -9.304 1.00 97.50 90 TYR A N 1
ATOM 738 C CA . TYR A 1 90 ? -0.386 -8.963 -9.759 1.00 97.50 90 TYR A CA 1
ATOM 739 C C . TYR A 1 90 ? -0.309 -9.030 -11.288 1.00 97.50 90 TYR A C 1
ATOM 741 O O . TYR A 1 90 ? -0.643 -10.050 -11.903 1.00 97.50 90 TYR A O 1
ATOM 749 N N . THR A 1 91 ? 0.090 -7.925 -11.902 1.00 96.00 91 THR A N 1
ATOM 750 C CA . THR A 1 91 ? 0.240 -7.769 -13.347 1.00 96.00 91 THR A CA 1
ATOM 751 C C . THR A 1 91 ? 1.469 -6.918 -13.592 1.00 96.00 91 THR A C 1
ATOM 753 O O . THR A 1 91 ? 1.578 -5.846 -13.015 1.00 96.00 91 THR A O 1
ATOM 756 N N . SER A 1 92 ? 2.383 -7.401 -14.431 1.00 93.31 92 SER A N 1
ATOM 757 C CA . SER A 1 92 ? 3.574 -6.644 -14.804 1.00 93.31 92 SER A CA 1
ATOM 758 C C . SER A 1 92 ? 3.220 -5.332 -15.494 1.00 93.31 92 SER A C 1
ATOM 760 O O . SER A 1 92 ? 2.161 -5.207 -16.116 1.00 93.31 92 SER A O 1
ATOM 762 N N . ASP A 1 93 ? 4.163 -4.402 -15.432 1.00 91.00 93 ASP A N 1
ATOM 763 C CA . ASP A 1 93 ? 4.149 -3.180 -16.215 1.00 91.00 93 ASP A CA 1
ATOM 764 C C . ASP A 1 93 ? 3.981 -3.417 -17.718 1.00 91.00 93 ASP A C 1
ATOM 766 O O . ASP A 1 93 ? 4.183 -4.514 -18.255 1.00 91.00 93 ASP A O 1
ATOM 770 N N . THR A 1 94 ? 3.640 -2.333 -18.417 1.00 89.50 94 THR A N 1
ATOM 771 C CA . THR A 1 94 ? 3.674 -2.329 -19.879 1.00 89.50 94 THR A CA 1
ATOM 772 C C . THR A 1 94 ? 5.088 -2.673 -20.342 1.00 89.50 94 THR A C 1
ATOM 774 O O . THR A 1 94 ? 6.070 -2.206 -19.775 1.00 89.50 94 THR A O 1
ATOM 777 N N . TYR A 1 95 ? 5.205 -3.506 -21.376 1.00 88.12 95 TYR A N 1
ATOM 778 C CA . TYR A 1 95 ? 6.504 -3.978 -21.850 1.00 88.12 95 TYR A CA 1
ATOM 779 C C . TYR A 1 95 ? 7.484 -2.811 -22.081 1.00 88.12 95 TYR A C 1
ATOM 781 O O . TYR A 1 95 ? 7.189 -1.901 -22.854 1.00 88.12 95 TYR A O 1
ATOM 789 N N . GLN A 1 96 ? 8.636 -2.862 -21.398 1.00 84.19 96 GLN A N 1
ATOM 790 C CA . GLN A 1 96 ? 9.709 -1.850 -21.406 1.00 84.19 96 GLN A CA 1
ATOM 791 C C . GLN A 1 96 ? 9.343 -0.460 -20.849 1.00 84.19 96 GLN A C 1
ATOM 793 O O . GLN A 1 96 ? 10.103 0.491 -21.043 1.00 84.19 96 GLN A O 1
ATOM 798 N N . VAL A 1 97 ? 8.208 -0.311 -20.162 1.00 85.94 97 VAL A N 1
ATOM 799 C CA . VAL A 1 97 ? 7.746 0.977 -19.632 1.00 85.94 97 VAL A CA 1
ATOM 800 C C . VAL A 1 97 ? 7.193 0.808 -18.221 1.00 85.94 97 VAL A C 1
ATOM 802 O O . VAL A 1 97 ? 6.099 0.274 -18.062 1.00 85.94 97 VAL A O 1
ATOM 805 N N . ASP A 1 98 ? 7.891 1.359 -17.227 1.00 87.31 98 ASP A N 1
ATOM 806 C CA . ASP A 1 98 ? 7.379 1.448 -15.855 1.00 87.31 98 ASP A CA 1
ATOM 807 C C . ASP A 1 98 ? 6.100 2.293 -15.813 1.00 87.31 98 ASP A C 1
ATOM 809 O O . ASP A 1 98 ? 6.051 3.424 -16.326 1.00 87.31 98 ASP A O 1
ATOM 813 N N . THR A 1 99 ? 5.065 1.773 -15.162 1.00 90.81 99 THR A N 1
ATOM 814 C CA . THR A 1 99 ? 3.798 2.469 -14.973 1.00 90.81 99 THR A CA 1
ATOM 815 C C . THR A 1 99 ? 3.504 2.650 -13.492 1.00 90.81 99 THR A C 1
ATOM 817 O O . THR A 1 99 ? 3.667 1.754 -12.685 1.00 90.81 99 THR A O 1
ATOM 820 N N . TYR A 1 100 ? 3.062 3.854 -13.123 1.00 93.94 100 TYR A N 1
ATOM 821 C CA . TYR A 1 100 ? 2.788 4.203 -11.729 1.00 93.94 100 TYR A CA 1
ATOM 822 C C . TYR A 1 100 ? 1.363 4.718 -11.619 1.00 93.94 100 TYR A C 1
ATOM 824 O O . TYR A 1 100 ? 1.053 5.835 -12.065 1.00 93.94 100 TYR A O 1
ATOM 832 N N . GLN A 1 101 ? 0.485 3.915 -11.035 1.00 94.62 101 GLN A N 1
ATOM 833 C CA . GLN A 1 101 ? -0.933 4.219 -10.953 1.00 94.62 101 GLN A CA 1
ATOM 834 C C . GLN A 1 101 ? -1.288 4.808 -9.586 1.00 94.62 101 GLN A C 1
ATOM 836 O O . GLN A 1 101 ? -0.658 4.550 -8.569 1.00 94.62 101 GLN A O 1
ATOM 841 N N . THR A 1 102 ? -2.333 5.632 -9.532 1.00 98.19 102 THR A N 1
ATOM 842 C CA . THR A 1 102 ? -2.975 5.964 -8.247 1.00 98.19 102 THR A CA 1
ATOM 843 C C . THR A 1 102 ? -3.725 4.742 -7.724 1.00 98.19 102 THR A C 1
ATOM 845 O O . THR A 1 102 ? -4.318 4.031 -8.535 1.00 98.19 102 THR A O 1
ATOM 848 N N . GLY A 1 103 ? -3.876 4.589 -6.408 1.00 98.12 103 GLY A N 1
ATOM 849 C CA . GLY A 1 103 ? -4.626 3.475 -5.820 1.00 98.12 103 GLY A CA 1
ATOM 850 C C . GLY A 1 103 ? -6.069 3.360 -6.331 1.00 98.12 103 GLY A C 1
ATOM 851 O O . GLY A 1 103 ? -6.553 2.255 -6.563 1.00 98.12 103 GLY A O 1
ATOM 852 N N . ARG A 1 104 ? -6.744 4.480 -6.633 1.00 98.19 104 ARG A N 1
ATOM 853 C CA . ARG A 1 104 ? -8.068 4.454 -7.287 1.00 98.19 104 ARG A CA 1
ATOM 854 C C . ARG A 1 104 ? -8.035 3.742 -8.637 1.00 98.19 104 ARG A C 1
ATOM 856 O O . ARG A 1 104 ? -8.935 2.967 -8.948 1.00 98.19 104 ARG A O 1
ATOM 863 N N . ARG A 1 105 ? -7.002 3.999 -9.439 1.00 98.06 105 ARG A N 1
ATOM 864 C CA . ARG A 1 105 ? -6.832 3.374 -10.753 1.00 98.06 105 ARG A CA 1
ATOM 865 C C . ARG A 1 105 ? -6.499 1.889 -10.617 1.00 98.06 105 ARG A C 1
ATOM 867 O O . ARG A 1 105 ? -7.121 1.091 -11.313 1.00 98.06 105 ARG A O 1
ATOM 874 N N . THR A 1 106 ? -5.640 1.528 -9.665 1.00 98.44 106 THR A N 1
ATOM 875 C CA . THR A 1 106 ? -5.342 0.131 -9.316 1.00 98.44 106 THR A CA 1
ATOM 876 C C . THR A 1 106 ? -6.616 -0.635 -8.944 1.00 98.44 106 THR A C 1
ATOM 878 O O . THR A 1 106 ? -6.851 -1.729 -9.451 1.00 98.44 106 THR A O 1
ATOM 881 N N . LEU A 1 107 ? -7.503 -0.045 -8.130 1.00 98.44 107 LEU A N 1
ATOM 882 C CA . LEU A 1 107 ? -8.790 -0.656 -7.761 1.00 98.44 107 LEU A CA 1
ATOM 883 C C . LEU A 1 107 ? -9.764 -0.784 -8.942 1.00 98.44 107 LEU A C 1
ATOM 885 O O . LEU A 1 107 ? -10.467 -1.788 -9.046 1.00 98.44 107 LEU A O 1
ATOM 889 N N . GLN A 1 108 ? -9.808 0.207 -9.837 1.00 98.19 108 GLN A N 1
ATOM 890 C CA . GLN A 1 108 ? -10.638 0.157 -11.046 1.00 98.19 108 GLN A CA 1
ATOM 891 C C . GLN A 1 108 ? -10.188 -0.948 -12.004 1.00 98.19 108 GLN A C 1
ATOM 893 O O . GLN A 1 108 ? -11.022 -1.673 -12.540 1.00 98.19 108 GLN A O 1
ATOM 898 N N . LEU A 1 109 ? -8.876 -1.066 -12.223 1.00 97.94 109 LEU A N 1
ATOM 899 C CA . LEU A 1 109 ? -8.299 -2.078 -13.105 1.00 97.94 109 LEU A CA 1
ATOM 900 C C . LEU A 1 109 ? -8.229 -3.461 -12.459 1.00 97.94 109 LEU A C 1
ATOM 902 O O . LEU A 1 109 ? -8.171 -4.456 -13.176 1.00 97.94 109 LEU A O 1
ATOM 906 N N . ARG A 1 110 ? -8.231 -3.526 -11.120 1.00 98.12 110 ARG A N 1
ATOM 907 C CA . ARG A 1 110 ? -7.962 -4.743 -10.335 1.00 98.12 110 ARG A CA 1
ATOM 908 C C . ARG A 1 110 ? -6.623 -5.385 -10.702 1.00 98.12 110 ARG A C 1
ATOM 910 O O . ARG A 1 110 ? -6.463 -6.600 -10.600 1.00 98.12 110 ARG A O 1
ATOM 917 N N . ALA A 1 111 ? -5.668 -4.569 -11.135 1.00 97.62 111 ALA A N 1
ATOM 918 C CA . ALA A 1 111 ? -4.379 -5.002 -11.642 1.00 97.62 111 ALA A CA 1
ATOM 919 C C . ALA A 1 111 ? -3.298 -3.963 -11.333 1.00 97.62 111 ALA A C 1
ATOM 921 O O . ALA A 1 111 ? -3.563 -2.763 -11.408 1.00 97.62 111 ALA A O 1
ATOM 922 N N . GLY A 1 112 ? -2.102 -4.448 -11.010 1.00 97.31 112 GLY A N 1
ATOM 923 C CA . GLY A 1 112 ? -0.908 -3.640 -10.780 1.00 97.31 112 GLY A CA 1
ATOM 924 C C . GLY A 1 112 ? 0.283 -4.507 -10.380 1.00 97.31 112 GLY A C 1
ATOM 925 O O . GLY A 1 112 ? 0.112 -5.702 -10.121 1.00 97.31 112 GLY A O 1
ATOM 926 N N . ASP A 1 113 ? 1.468 -3.919 -10.343 1.00 96.06 113 ASP A N 1
ATOM 927 C CA . ASP A 1 113 ? 2.723 -4.569 -9.963 1.00 96.06 113 ASP A CA 1
ATOM 928 C C . ASP A 1 113 ? 3.108 -4.232 -8.497 1.00 96.06 113 ASP A C 1
ATOM 930 O O . ASP A 1 113 ? 2.287 -3.735 -7.727 1.00 96.06 113 ASP A O 1
ATOM 934 N N . CYS A 1 114 ? 4.348 -4.492 -8.068 1.00 96.38 114 CYS A N 1
ATOM 935 C CA . CYS A 1 114 ? 4.767 -4.183 -6.695 1.00 96.38 114 CYS A CA 1
ATOM 936 C C . CYS A 1 114 ? 4.621 -2.692 -6.328 1.00 96.38 114 CYS A C 1
ATOM 938 O O . CYS A 1 114 ? 4.208 -2.387 -5.203 1.00 96.38 114 CYS A O 1
ATOM 940 N N . ASP A 1 115 ? 4.856 -1.775 -7.273 1.00 97.00 115 ASP A N 1
ATOM 941 C CA . ASP A 1 115 ? 4.734 -0.334 -7.047 1.00 97.00 115 ASP A CA 1
ATOM 942 C C . ASP A 1 115 ? 3.268 0.050 -6.804 1.00 97.00 115 ASP A C 1
ATOM 944 O O . ASP A 1 115 ? 2.945 0.731 -5.824 1.00 97.00 115 ASP A O 1
ATOM 948 N N . ASP A 1 116 ? 2.356 -0.446 -7.640 1.00 98.12 116 ASP A N 1
ATOM 949 C CA . ASP A 1 116 ? 0.923 -0.157 -7.532 1.00 98.12 116 ASP A CA 1
ATOM 950 C C . ASP A 1 116 ? 0.299 -0.696 -6.233 1.00 98.12 116 ASP A C 1
ATOM 952 O O . ASP A 1 116 ? -0.535 -0.027 -5.607 1.00 98.12 116 ASP A O 1
ATOM 956 N N . TYR A 1 117 ? 0.709 -1.889 -5.789 1.00 98.50 117 TYR A N 1
ATOM 957 C CA . TYR A 1 117 ? 0.280 -2.435 -4.496 1.00 98.50 117 TYR A CA 1
ATOM 958 C C . TYR A 1 117 ? 0.793 -1.580 -3.336 1.00 98.50 117 TYR A C 1
ATOM 960 O O . TYR A 1 117 ? 0.026 -1.276 -2.414 1.00 98.50 117 TYR A O 1
ATOM 968 N N . ALA A 1 118 ? 2.061 -1.162 -3.387 1.00 98.50 118 ALA A N 1
ATOM 969 C CA . ALA A 1 118 ? 2.662 -0.324 -2.360 1.00 98.50 118 ALA A CA 1
ATOM 970 C C . ALA A 1 118 ? 1.971 1.047 -2.267 1.00 98.50 118 ALA A C 1
ATOM 972 O O . ALA A 1 118 ? 1.677 1.515 -1.161 1.00 98.50 118 ALA A O 1
ATOM 973 N N . ILE A 1 119 ? 1.647 1.655 -3.413 1.00 98.75 119 ILE A N 1
ATOM 974 C CA . ILE A 1 119 ? 0.899 2.916 -3.511 1.00 98.75 119 ILE A CA 1
ATOM 975 C C . ILE A 1 119 ? -0.507 2.769 -2.923 1.00 98.75 119 ILE A C 1
ATOM 977 O O . ILE A 1 119 ? -0.927 3.607 -2.120 1.00 98.75 119 ILE A O 1
ATOM 981 N N . LEU A 1 120 ? -1.246 1.722 -3.306 1.00 98.75 120 LEU A N 1
ATOM 982 C CA . LEU A 1 120 ? -2.618 1.506 -2.846 1.00 98.75 120 LEU A CA 1
ATOM 983 C C . LEU A 1 120 ? -2.684 1.249 -1.335 1.00 98.75 120 LEU A C 1
ATOM 985 O O . LEU A 1 120 ? -3.474 1.897 -0.647 1.00 98.75 120 LEU A O 1
ATOM 989 N N . LEU A 1 121 ? -1.849 0.345 -0.812 1.00 98.56 121 LEU A N 1
ATOM 990 C CA . LEU A 1 121 ? -1.801 0.044 0.623 1.00 98.56 121 LEU A CA 1
ATOM 991 C C . LEU A 1 121 ? -1.433 1.275 1.446 1.00 98.56 121 LEU A C 1
ATOM 993 O O . LEU A 1 121 ? -2.136 1.610 2.401 1.00 98.56 121 LEU A O 1
ATOM 997 N N . SER A 1 122 ? -0.367 1.972 1.044 1.00 98.69 122 SER A N 1
ATOM 998 C CA . SER A 1 122 ? 0.077 3.186 1.730 1.00 98.69 122 SER A CA 1
ATOM 999 C C . SER A 1 122 ? -0.992 4.266 1.670 1.00 98.69 122 SER A C 1
ATOM 1001 O O . SER A 1 122 ? -1.256 4.911 2.676 1.00 98.69 122 SER A O 1
ATOM 1003 N N . GLY A 1 123 ? -1.650 4.439 0.521 1.00 98.69 123 GLY A N 1
ATOM 1004 C CA . GLY A 1 123 ? -2.727 5.407 0.344 1.00 98.69 123 GLY A CA 1
ATOM 1005 C C . GLY A 1 123 ? -3.928 5.149 1.254 1.00 98.69 123 GLY A C 1
ATOM 1006 O O . GLY A 1 123 ? -4.396 6.078 1.910 1.00 98.69 123 GLY A O 1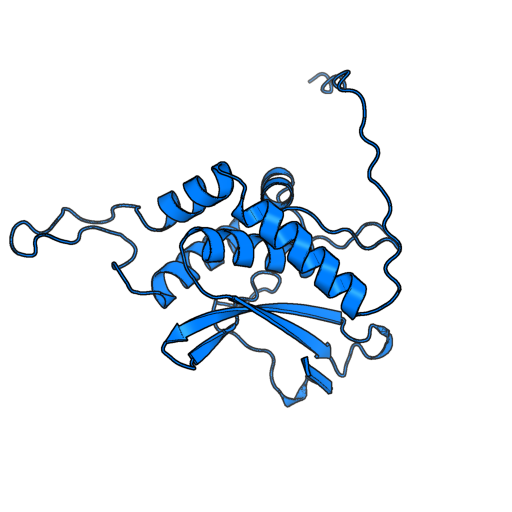
ATOM 1007 N N . LEU A 1 124 ? -4.392 3.897 1.341 1.00 98.81 124 LEU A N 1
ATOM 1008 C CA . LEU A 1 124 ? -5.487 3.507 2.237 1.00 98.81 124 LEU A CA 1
ATOM 1009 C C . LEU A 1 124 ? -5.116 3.770 3.702 1.00 98.81 124 LEU A C 1
ATOM 1011 O O . LEU A 1 124 ? -5.860 4.454 4.400 1.00 98.81 124 LEU A O 1
ATOM 1015 N N . LEU A 1 125 ? -3.951 3.301 4.152 1.00 98.75 125 LEU A N 1
ATOM 1016 C CA . LEU A 1 125 ? -3.525 3.399 5.551 1.00 98.75 125 LEU A CA 1
ATOM 1017 C C . LEU A 1 125 ? -3.170 4.830 5.984 1.00 98.75 125 LEU A C 1
ATOM 1019 O O . LEU A 1 125 ? -3.633 5.291 7.030 1.00 98.75 125 LEU A O 1
ATOM 1023 N N . LEU A 1 126 ? -2.434 5.584 5.161 1.00 98.62 126 LEU A N 1
ATOM 1024 C CA . LEU A 1 126 ? -2.151 7.001 5.425 1.00 98.62 126 LEU A CA 1
ATOM 1025 C C . LEU A 1 126 ? -3.444 7.821 5.512 1.00 98.62 126 LEU A C 1
ATOM 1027 O O . LEU A 1 126 ? -3.535 8.722 6.346 1.00 98.62 126 LEU A O 1
ATOM 1031 N N . SER A 1 127 ? -4.464 7.501 4.702 1.00 98.56 127 SER A N 1
ATOM 1032 C CA . SER A 1 127 ? -5.741 8.235 4.708 1.00 98.56 127 SER A CA 1
ATOM 1033 C C . SER A 1 127 ? -6.518 8.127 6.028 1.00 98.56 127 SER A C 1
ATOM 1035 O O . SER A 1 127 ? -7.327 9.011 6.328 1.00 98.56 127 SER A O 1
ATOM 1037 N N . ILE A 1 128 ? -6.238 7.090 6.829 1.00 97.94 128 ILE A N 1
ATOM 1038 C CA . ILE A 1 128 ? -6.809 6.860 8.165 1.00 97.94 128 ILE A CA 1
ATOM 1039 C C . ILE A 1 128 ? -5.762 6.978 9.291 1.00 97.94 128 ILE A C 1
ATOM 1041 O O . ILE A 1 128 ? -5.988 6.521 10.406 1.00 97.94 128 ILE A O 1
ATOM 1045 N N . GLY A 1 129 ? -4.632 7.650 9.038 1.00 97.50 129 GLY A N 1
ATOM 1046 C CA . GLY A 1 129 ? -3.709 8.085 10.096 1.00 97.50 129 GLY A CA 1
ATOM 1047 C C . GLY A 1 129 ? -2.644 7.068 10.516 1.00 97.50 129 GLY A C 1
ATOM 1048 O O . GLY A 1 129 ? -2.120 7.145 11.634 1.00 97.50 129 GLY A O 1
ATOM 1049 N N . HIS A 1 130 ? -2.296 6.123 9.643 1.00 98.31 130 HIS A N 1
ATOM 1050 C CA . HIS A 1 130 ? -1.168 5.211 9.851 1.00 98.31 130 HIS A CA 1
ATOM 1051 C C . HIS A 1 130 ? 0.106 5.755 9.212 1.00 98.31 130 HIS A C 1
ATOM 1053 O O . HIS A 1 130 ? 0.124 5.957 7.998 1.00 98.31 130 HIS A O 1
ATOM 1059 N N . PRO A 1 131 ? 1.182 5.984 9.984 1.00 98.00 131 PRO A N 1
ATOM 1060 C CA . PRO A 1 131 ? 2.482 6.308 9.416 1.00 98.00 131 PRO A CA 1
ATOM 1061 C C . PRO A 1 13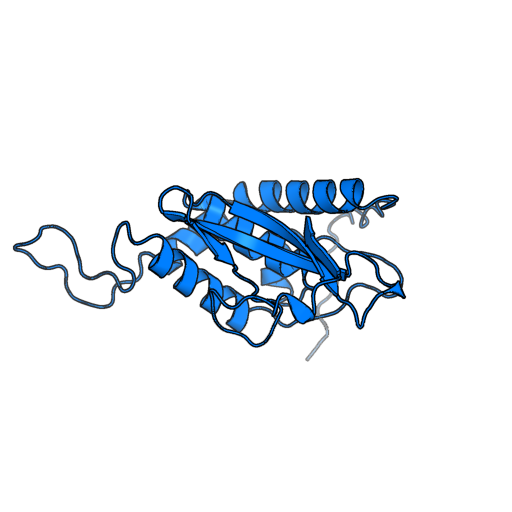1 ? 3.022 5.132 8.599 1.00 98.00 131 PRO A C 1
ATOM 1063 O O . PRO A 1 131 ? 3.045 3.995 9.073 1.00 98.00 131 PRO A O 1
ATOM 1066 N N . MET A 1 132 ? 3.486 5.433 7.388 1.00 98.12 132 MET A N 1
ATOM 1067 C CA . MET A 1 132 ? 4.006 4.457 6.432 1.00 98.12 132 MET A CA 1
ATOM 1068 C C . MET A 1 132 ? 5.408 4.859 5.973 1.00 98.12 132 MET A C 1
ATOM 1070 O O . MET A 1 132 ? 5.716 6.050 5.879 1.00 98.12 132 MET A O 1
ATOM 1074 N N . ARG A 1 133 ? 6.232 3.874 5.621 1.00 97.50 133 ARG A N 1
ATOM 1075 C CA . ARG A 1 133 ? 7.468 4.072 4.852 1.00 97.50 133 ARG A CA 1
ATOM 1076 C C . ARG A 1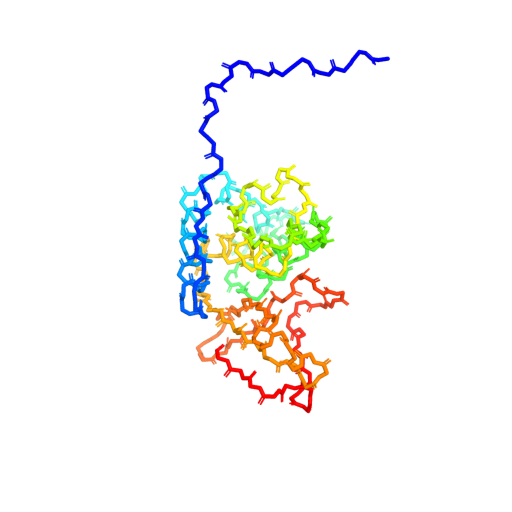 133 ? 7.583 3.007 3.772 1.00 97.50 133 ARG A C 1
ATOM 1078 O O . ARG A 1 133 ? 6.974 1.950 3.891 1.00 97.50 133 ARG A O 1
ATOM 1085 N N . PHE A 1 134 ? 8.353 3.284 2.730 1.00 97.81 134 PHE A N 1
ATOM 1086 C CA . PHE A 1 134 ? 8.670 2.284 1.717 1.00 97.81 134 PHE A CA 1
ATOM 1087 C C . PHE A 1 134 ? 9.996 1.622 2.041 1.00 97.81 134 PHE A C 1
ATOM 1089 O O . PHE A 1 134 ? 10.924 2.298 2.479 1.00 97.81 134 PHE A O 1
ATOM 1096 N N . LYS A 1 135 ? 10.064 0.323 1.779 1.00 96.81 135 LYS A N 1
ATOM 1097 C CA . LYS A 1 135 ? 11.286 -0.459 1.793 1.00 96.81 135 LYS A CA 1
ATOM 1098 C C . LYS A 1 135 ? 11.476 -1.050 0.411 1.00 96.81 135 LYS A C 1
ATOM 1100 O O . LYS A 1 135 ? 10.585 -1.727 -0.101 1.00 96.81 135 LYS A O 1
ATOM 1105 N N . SER A 1 136 ? 12.617 -0.770 -0.202 1.00 95.69 136 SER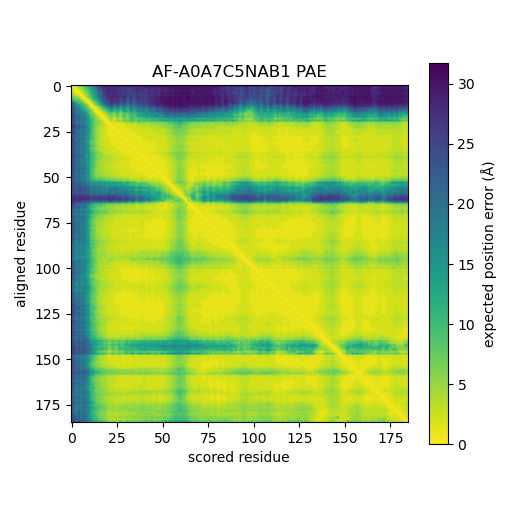 A N 1
ATOM 1106 C CA . SER A 1 136 ? 13.001 -1.368 -1.474 1.00 95.69 136 SER A CA 1
ATOM 1107 C C . SER A 1 136 ? 14.171 -2.308 -1.278 1.00 95.69 136 SER A C 1
ATOM 1109 O O . SER A 1 136 ? 15.123 -2.004 -0.559 1.00 95.69 136 SER A O 1
ATOM 1111 N N . ILE A 1 137 ? 14.105 -3.460 -1.930 1.00 94.56 137 ILE A N 1
ATOM 1112 C CA . ILE A 1 137 ? 15.120 -4.498 -1.829 1.00 94.56 137 ILE A CA 1
ATOM 1113 C C . ILE A 1 137 ? 15.633 -4.882 -3.211 1.00 94.56 137 ILE A C 1
ATOM 1115 O O . ILE A 1 137 ? 14.918 -4.847 -4.212 1.00 94.56 137 ILE A O 1
ATOM 1119 N N . GLU A 1 138 ? 16.893 -5.282 -3.236 1.00 93.12 138 GLU A N 1
ATOM 1120 C CA . GLU A 1 138 ? 17.500 -6.016 -4.335 1.00 93.12 138 GLU A CA 1
ATOM 1121 C C . GLU A 1 138 ? 17.711 -7.456 -3.882 1.00 93.12 138 GLU A C 1
ATOM 1123 O O . GLU A 1 138 ? 18.326 -7.715 -2.838 1.00 93.12 138 GLU A O 1
ATOM 1128 N N . LEU A 1 139 ? 17.193 -8.395 -4.667 1.00 89.75 139 LEU A N 1
ATOM 1129 C CA . LEU A 1 139 ? 17.300 -9.819 -4.384 1.00 89.75 139 LEU A CA 1
ATOM 1130 C C . LEU A 1 139 ? 18.549 -10.412 -5.043 1.00 89.75 139 LEU A C 1
ATOM 1132 O O . LEU A 1 139 ? 18.892 -10.084 -6.178 1.00 89.75 139 LEU A O 1
ATOM 1136 N N . ARG A 1 140 ? 19.222 -11.325 -4.333 1.00 87.88 140 ARG A N 1
ATOM 1137 C CA . ARG A 1 140 ? 20.458 -11.979 -4.808 1.00 87.88 140 ARG A CA 1
ATOM 1138 C C . ARG A 1 140 ? 20.276 -12.779 -6.097 1.00 87.88 140 ARG A C 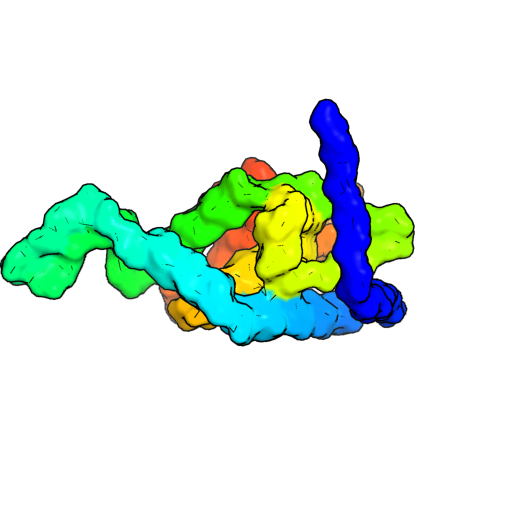1
ATOM 1140 O O . ARG A 1 140 ? 21.236 -12.951 -6.833 1.00 87.88 140 ARG A O 1
ATOM 1147 N N . ASP A 1 141 ? 19.072 -13.276 -6.352 1.00 85.81 141 ASP A N 1
ATOM 1148 C CA . ASP A 1 141 ? 18.699 -14.034 -7.550 1.00 85.81 141 ASP A CA 1
ATOM 1149 C C . ASP A 1 141 ? 18.159 -13.140 -8.684 1.00 85.81 141 ASP A C 1
ATOM 1151 O O . ASP A 1 141 ? 17.760 -13.647 -9.730 1.00 85.81 141 ASP A O 1
ATOM 1155 N N . GLN A 1 142 ? 18.162 -11.811 -8.508 1.00 82.31 142 GLN A N 1
ATOM 1156 C CA . GLN A 1 142 ? 17.650 -10.833 -9.477 1.00 82.31 142 GLN A CA 1
ATOM 1157 C C . GLN A 1 142 ? 18.619 -9.662 -9.716 1.00 82.31 142 GLN A C 1
ATOM 1159 O O . GLN A 1 142 ? 18.185 -8.538 -9.960 1.00 82.31 142 GLN A O 1
ATOM 1164 N N . LEU A 1 143 ? 19.930 -9.923 -9.673 1.00 74.62 143 LEU A N 1
ATOM 1165 C CA . LEU A 1 143 ? 20.985 -8.896 -9.728 1.00 74.62 143 LEU A CA 1
ATOM 1166 C C . LEU A 1 143 ? 20.850 -7.927 -10.911 1.00 74.62 143 LEU A C 1
ATOM 1168 O O . LEU A 1 143 ? 21.040 -6.726 -10.754 1.00 74.62 143 LEU A O 1
ATOM 1172 N N . GLU A 1 144 ? 20.474 -8.429 -12.088 1.00 74.88 144 GLU A N 1
ATOM 1173 C CA . GLU A 1 144 ? 20.335 -7.612 -13.302 1.00 74.88 144 GLU A CA 1
ATOM 1174 C C . GLU A 1 144 ? 19.206 -6.572 -13.212 1.00 74.88 144 GLU A C 1
ATOM 1176 O O . GLU A 1 144 ? 19.188 -5.609 -13.975 1.00 74.88 144 GLU A O 1
ATOM 1181 N N . ARG A 1 145 ? 18.264 -6.745 -12.275 1.00 72.69 145 ARG A N 1
ATOM 1182 C CA . ARG A 1 145 ? 17.123 -5.841 -12.073 1.00 72.69 145 ARG A CA 1
ATOM 1183 C C . ARG A 1 145 ? 17.388 -4.748 -11.035 1.00 72.69 145 ARG A C 1
ATOM 1185 O O . ARG A 1 145 ? 16.576 -3.832 -10.917 1.00 72.69 145 ARG A O 1
ATOM 1192 N N . GLY A 1 146 ? 18.491 -4.814 -10.286 1.00 81.06 146 GLY A N 1
ATOM 1193 C CA . GLY A 1 146 ? 18.770 -3.870 -9.201 1.00 81.06 146 GLY A CA 1
ATOM 1194 C C . GLY A 1 146 ? 17.715 -3.930 -8.088 1.00 81.06 146 GLY A C 1
ATOM 1195 O O . GLY A 1 146 ? 17.272 -5.011 -7.707 1.00 81.06 146 GLY A O 1
ATOM 1196 N N . PHE A 1 147 ? 17.287 -2.771 -7.568 1.00 77.75 147 PHE A N 1
ATOM 1197 C CA . PHE A 1 147 ? 16.146 -2.663 -6.642 1.00 77.75 147 PHE A CA 1
ATOM 1198 C C . PHE A 1 147 ? 14.848 -3.120 -7.326 1.00 77.75 147 PHE A C 1
ATOM 1200 O O . PHE A 1 147 ? 14.084 -2.320 -7.870 1.00 77.75 147 PHE A O 1
ATOM 1207 N N . SER A 1 148 ? 14.627 -4.430 -7.331 1.00 82.38 148 SER A N 1
ATOM 1208 C CA . SER A 1 148 ? 13.606 -5.104 -8.125 1.00 82.38 148 SER A CA 1
ATOM 1209 C C . SER A 1 148 ? 12.252 -5.165 -7.435 1.00 82.38 148 SER A C 1
ATOM 1211 O O . SER A 1 148 ? 11.254 -5.440 -8.096 1.00 82.38 148 SER A O 1
ATOM 1213 N N . HIS A 1 149 ? 12.209 -4.905 -6.128 1.00 94.00 149 HIS A N 1
ATOM 1214 C CA . HIS A 1 149 ? 11.003 -5.058 -5.332 1.00 94.00 149 HIS A CA 1
ATOM 1215 C C . HIS A 1 149 ? 10.852 -3.935 -4.310 1.00 94.00 149 HIS A C 1
ATOM 1217 O O . HIS A 1 149 ? 11.834 -3.476 -3.719 1.00 94.00 149 HIS A O 1
ATOM 1223 N N . ILE A 1 150 ? 9.620 -3.482 -4.102 1.00 96.06 150 ILE A N 1
ATOM 1224 C CA . ILE A 1 150 ? 9.272 -2.475 -3.100 1.00 96.06 150 ILE A CA 1
ATOM 1225 C C . ILE A 1 150 ? 7.987 -2.887 -2.395 1.00 96.06 150 ILE A C 1
ATOM 1227 O O . ILE A 1 150 ? 7.074 -3.443 -3.001 1.00 96.06 150 ILE A O 1
ATOM 1231 N N . TYR A 1 151 ? 7.910 -2.596 -1.107 1.00 97.88 151 TYR A N 1
ATOM 1232 C CA . TYR A 1 151 ? 6.708 -2.795 -0.314 1.00 97.88 151 TYR A CA 1
ATOM 1233 C C . TYR A 1 151 ? 6.675 -1.783 0.832 1.00 97.88 151 TYR A C 1
ATOM 1235 O O . TYR A 1 151 ? 7.712 -1.244 1.235 1.00 97.88 151 TYR A O 1
ATOM 1243 N N . PRO A 1 152 ? 5.482 -1.460 1.344 1.00 98.25 152 PRO A N 1
ATOM 1244 C CA . PRO A 1 152 ? 5.350 -0.546 2.456 1.00 98.25 152 PRO A CA 1
ATOM 1245 C C . PRO A 1 152 ? 5.524 -1.258 3.802 1.00 98.25 152 PRO A C 1
ATOM 1247 O O . PRO A 1 152 ? 5.198 -2.435 3.964 1.00 98.25 152 PRO A O 1
ATOM 1250 N N . GLU A 1 153 ? 5.974 -0.504 4.796 1.00 98.62 153 GLU A N 1
ATOM 1251 C CA . GLU A 1 153 ? 5.946 -0.873 6.206 1.00 98.62 153 GLU A CA 1
ATOM 1252 C C . GLU A 1 153 ? 5.055 0.115 6.967 1.00 98.62 153 GLU A C 1
ATOM 1254 O O . GLU A 1 153 ? 5.113 1.325 6.730 1.00 98.62 153 GLU A O 1
ATOM 1259 N N . VAL A 1 154 ? 4.242 -0.401 7.889 1.00 98.56 154 VAL A N 1
ATOM 1260 C CA . VAL A 1 154 ? 3.362 0.383 8.767 1.00 98.56 154 VAL A CA 1
ATOM 1261 C C . VAL A 1 154 ? 3.952 0.473 10.170 1.00 98.56 154 VAL A C 1
ATOM 1263 O O . VAL A 1 154 ? 4.446 -0.521 10.704 1.00 98.56 154 VAL A O 1
ATOM 1266 N N . LEU A 1 155 ? 3.889 1.653 10.785 1.00 98.38 155 LEU A N 1
ATOM 1267 C CA . LEU A 1 155 ? 4.255 1.833 12.189 1.00 98.38 155 LEU A CA 1
ATOM 1268 C C . LEU A 1 155 ? 3.078 1.422 13.089 1.00 98.38 155 LEU A C 1
ATOM 1270 O O . LEU A 1 155 ? 2.072 2.131 13.154 1.00 98.38 155 LEU A O 1
ATOM 1274 N N . VAL A 1 156 ? 3.202 0.293 13.788 1.00 96.19 156 VAL A N 1
ATOM 1275 C CA . VAL A 1 156 ? 2.129 -0.231 14.664 1.00 96.19 156 VAL A CA 1
ATOM 1276 C C . VAL A 1 156 ? 2.305 0.153 16.129 1.00 96.19 156 VAL A C 1
ATOM 1278 O O . VAL A 1 156 ? 1.320 0.343 16.835 1.00 96.19 156 VAL A O 1
ATOM 1281 N N . GLU A 1 157 ? 3.548 0.333 16.563 1.00 93.31 157 GLU A N 1
ATOM 1282 C CA . GLU A 1 157 ? 3.939 0.775 17.903 1.00 93.31 157 GLU A CA 1
ATOM 1283 C C . GLU A 1 157 ? 5.156 1.701 17.772 1.00 93.31 157 GLU A C 1
ATOM 1285 O O . GLU A 1 157 ? 5.780 1.728 16.703 1.00 93.31 157 GLU A O 1
ATOM 1290 N N . PRO A 1 158 ? 5.534 2.467 18.812 1.00 94.31 158 PRO A N 1
ATOM 1291 C CA . PRO A 1 158 ? 6.759 3.255 18.774 1.00 94.31 158 PRO A CA 1
ATOM 1292 C C . PRO A 1 158 ? 7.949 2.395 18.334 1.00 94.31 158 PRO A C 1
ATOM 1294 O O . PRO A 1 158 ? 8.293 1.415 18.983 1.00 94.31 158 PRO A O 1
ATOM 1297 N N . GLN A 1 159 ? 8.570 2.777 17.216 1.00 93.25 159 GLN A N 1
ATOM 1298 C CA . GLN A 1 159 ? 9.724 2.101 16.603 1.00 93.25 159 GLN A CA 1
ATOM 1299 C C . GLN A 1 159 ? 9.456 0.707 15.997 1.00 93.25 159 GLN A C 1
ATOM 1301 O O . GLN A 1 159 ? 10.360 0.149 15.376 1.00 93.25 159 GLN A O 1
ATOM 1306 N N . LEU A 1 160 ? 8.233 0.169 16.080 1.00 96.25 160 LEU A N 1
ATOM 1307 C CA . LEU A 1 160 ? 7.885 -1.120 15.480 1.00 96.25 160 LEU A CA 1
ATOM 1308 C C . LEU A 1 160 ? 7.243 -0.934 14.103 1.00 96.25 160 LEU A C 1
ATOM 1310 O O . LEU A 1 160 ? 6.043 -0.675 13.977 1.00 96.25 160 LEU A O 1
ATOM 1314 N N . TRP A 1 161 ? 8.059 -1.106 13.067 1.00 98.06 161 TRP A N 1
ATOM 1315 C CA . TRP A 1 161 ? 7.620 -1.157 11.676 1.00 98.06 161 TRP A CA 1
ATOM 1316 C C . TRP A 1 161 ? 7.311 -2.598 11.277 1.00 98.06 161 TRP A C 1
ATOM 1318 O O . TRP A 1 161 ? 8.125 -3.491 11.509 1.00 98.06 161 TRP A O 1
ATOM 1328 N N . ARG A 1 162 ? 6.141 -2.832 10.677 1.00 98.25 162 ARG A N 1
ATOM 1329 C CA . ARG A 1 162 ? 5.744 -4.146 10.155 1.00 98.25 162 ARG A CA 1
ATOM 1330 C C . ARG A 1 162 ? 5.539 -4.101 8.641 1.00 98.25 162 ARG A C 1
ATOM 1332 O O . ARG A 1 162 ? 4.863 -3.186 8.169 1.00 98.25 162 ARG A O 1
ATOM 1339 N N . PRO A 1 163 ? 6.063 -5.077 7.885 1.00 98.19 163 PRO A N 1
ATOM 1340 C CA . PRO A 1 163 ? 5.937 -5.110 6.433 1.00 98.19 163 PRO A CA 1
ATOM 1341 C C . PRO A 1 163 ? 4.527 -5.494 5.985 1.00 98.19 163 PRO A C 1
ATOM 1343 O O . PRO A 1 163 ? 3.853 -6.324 6.599 1.00 98.19 163 PRO A O 1
ATOM 1346 N N . LEU A 1 164 ? 4.086 -4.887 4.887 1.00 98.25 164 LEU A N 1
ATOM 1347 C CA . LEU A 1 164 ? 2.793 -5.125 4.254 1.00 98.25 164 LEU A CA 1
ATOM 1348 C C . LEU A 1 164 ? 2.975 -5.327 2.749 1.00 98.25 164 LEU A C 1
ATOM 1350 O O . LEU A 1 164 ? 2.622 -4.471 1.944 1.00 98.25 164 LEU A O 1
ATOM 1354 N N . ASP A 1 165 ? 3.504 -6.480 2.356 1.00 97.88 165 ASP A N 1
ATOM 1355 C CA . ASP A 1 165 ? 3.666 -6.826 0.946 1.00 97.88 165 ASP A CA 1
ATOM 1356 C C . ASP A 1 165 ? 2.488 -7.658 0.411 1.00 97.88 165 ASP A C 1
ATOM 1358 O O . ASP A 1 165 ? 2.480 -8.887 0.472 1.00 97.88 165 ASP A O 1
ATOM 1362 N N . ALA A 1 166 ? 1.457 -6.981 -0.101 1.00 97.62 166 ALA A N 1
ATOM 1363 C CA . ALA A 1 166 ? 0.304 -7.658 -0.704 1.00 97.62 166 ALA A CA 1
ATOM 1364 C C . ALA A 1 166 ? 0.540 -8.072 -2.168 1.00 97.62 166 ALA A C 1
ATOM 1366 O O . ALA A 1 166 ? -0.347 -8.676 -2.775 1.00 97.62 166 ALA A O 1
ATOM 1367 N N . SER A 1 167 ? 1.704 -7.755 -2.744 1.00 96.75 167 SER A N 1
ATOM 1368 C CA . SER A 1 167 ? 2.036 -8.123 -4.124 1.00 96.75 167 SER A CA 1
ATOM 1369 C C . SER A 1 167 ? 2.511 -9.579 -4.241 1.00 96.75 167 SER A C 1
ATOM 1371 O O . SER A 1 167 ? 2.466 -10.166 -5.323 1.00 96.75 167 SER A O 1
ATOM 1373 N N . VAL A 1 168 ? 2.878 -10.197 -3.112 1.00 94.94 168 VAL A N 1
ATOM 1374 C CA . VAL A 1 168 ? 3.266 -11.608 -3.005 1.00 94.94 168 VAL A CA 1
ATOM 1375 C C . VAL A 1 168 ? 2.184 -12.455 -2.320 1.00 94.94 168 VAL A C 1
ATOM 1377 O O . VAL A 1 168 ? 1.270 -11.965 -1.656 1.00 94.94 168 VAL A O 1
ATOM 1380 N N . SER A 1 169 ? 2.257 -13.778 -2.477 1.00 93.81 169 SER A N 1
ATOM 1381 C CA . SER A 1 169 ? 1.338 -14.738 -1.838 1.00 93.81 169 SER A CA 1
ATOM 1382 C C . SER A 1 169 ? 1.699 -15.018 -0.381 1.00 93.81 169 SER A C 1
ATOM 1384 O O . SER A 1 169 ? 1.957 -16.162 -0.026 1.00 93.81 169 SER A O 1
ATOM 1386 N N . GLN A 1 170 ? 1.736 -13.972 0.444 1.00 96.75 170 GLN A N 1
ATOM 1387 C CA . GLN A 1 170 ? 2.069 -14.063 1.863 1.00 96.75 170 GLN A CA 1
ATOM 1388 C C . GLN A 1 170 ? 1.081 -13.279 2.730 1.00 96.75 170 GLN A C 1
ATOM 1390 O O . GLN A 1 170 ? 0.242 -12.530 2.228 1.00 96.75 170 GLN A O 1
ATOM 1395 N N . ILE A 1 171 ? 1.159 -13.499 4.042 1.00 97.19 171 ILE A N 1
ATOM 1396 C CA . ILE A 1 171 ? 0.344 -12.803 5.042 1.00 97.19 171 ILE A CA 1
ATOM 1397 C C . ILE A 1 171 ? 0.929 -11.429 5.389 1.00 97.19 171 ILE A C 1
ATOM 1399 O O . ILE A 1 171 ? 2.123 -11.185 5.212 1.00 97.19 171 ILE A O 1
ATOM 1403 N N . ALA A 1 172 ? 0.101 -10.548 5.954 1.00 98.00 172 ALA A N 1
ATOM 1404 C CA . ALA A 1 172 ? 0.569 -9.296 6.539 1.00 98.00 172 ALA A CA 1
ATOM 1405 C C . ALA A 1 172 ? 1.663 -9.569 7.587 1.00 98.00 172 ALA A C 1
ATOM 1407 O O . ALA A 1 172 ? 1.508 -10.438 8.447 1.00 98.00 172 ALA A O 1
ATOM 1408 N N . GLY A 1 173 ? 2.758 -8.811 7.535 1.00 97.69 173 GLY A N 1
ATOM 1409 C CA . GLY A 1 173 ? 3.889 -8.958 8.451 1.00 97.69 173 GLY A CA 1
ATOM 1410 C C . GLY A 1 173 ? 4.935 -9.968 7.988 1.00 97.69 173 GLY A C 1
ATOM 1411 O O . GLY A 1 173 ? 5.968 -10.093 8.643 1.00 97.69 173 GLY A O 1
ATOM 1412 N N . TRP A 1 174 ? 4.705 -10.664 6.871 1.00 97.44 174 TRP A N 1
ATOM 1413 C CA . TRP A 1 174 ? 5.744 -11.466 6.240 1.00 97.44 174 TRP A CA 1
ATOM 1414 C C . TRP A 1 174 ? 6.871 -10.580 5.700 1.00 97.44 174 TRP A C 1
ATOM 1416 O O . TRP A 1 174 ? 6.624 -9.528 5.112 1.00 97.44 174 TRP A O 1
ATOM 1426 N N . GLU A 1 175 ? 8.104 -11.042 5.881 1.00 95.31 175 GLU A N 1
ATOM 1427 C CA . GLU A 1 175 ? 9.321 -10.378 5.433 1.00 95.31 175 GLU A CA 1
ATOM 1428 C C . GLU A 1 175 ? 10.185 -11.365 4.649 1.00 95.31 175 GLU A C 1
ATOM 1430 O O . GLU A 1 175 ? 10.250 -12.557 4.977 1.00 95.31 175 GLU A O 1
ATOM 1435 N N . VAL A 1 176 ? 10.883 -10.868 3.629 1.00 92.69 176 VAL A N 1
ATOM 1436 C CA . VAL A 1 176 ? 11.854 -11.681 2.903 1.00 92.69 176 VAL A CA 1
ATOM 1437 C C . VAL A 1 176 ? 12.999 -12.090 3.834 1.00 92.69 176 VAL A C 1
ATOM 1439 O O . VAL A 1 176 ? 13.484 -11.311 4.655 1.00 92.69 176 VAL A O 1
ATOM 1442 N N . LEU A 1 177 ? 13.473 -13.330 3.695 1.00 92.38 177 LEU A N 1
ATOM 1443 C CA . LEU A 1 177 ? 14.612 -13.801 4.477 1.00 92.38 177 LEU A CA 1
ATOM 1444 C C . LEU A 1 177 ? 15.849 -12.928 4.197 1.00 92.38 177 LEU A C 1
ATOM 1446 O O . LEU A 1 177 ? 16.206 -12.767 3.025 1.00 92.38 177 LEU A O 1
ATOM 1450 N N . PRO A 1 178 ? 16.565 -12.443 5.232 1.00 91.75 178 PRO A N 1
ATOM 1451 C CA . PRO A 1 178 ? 17.750 -11.600 5.051 1.00 91.75 178 PRO A CA 1
ATOM 1452 C C . PRO A 1 178 ? 18.821 -12.226 4.152 1.00 91.75 178 PRO A C 1
ATOM 1454 O O . PRO A 1 178 ? 19.508 -11.525 3.417 1.00 91.75 178 PRO A O 1
ATOM 1457 N N . SER A 1 179 ? 18.928 -13.558 4.148 1.00 92.75 179 SER A N 1
ATOM 1458 C CA . SER A 1 179 ? 19.855 -14.299 3.287 1.00 92.75 179 SER A CA 1
ATOM 1459 C C . SER A 1 179 ? 19.587 -14.108 1.792 1.00 92.75 179 SER A C 1
ATOM 1461 O O . SER A 1 179 ? 20.519 -14.217 0.999 1.00 92.75 179 SER A O 1
ATOM 1463 N N . ARG A 1 180 ? 18.351 -13.789 1.389 1.00 92.25 180 ARG A N 1
ATOM 1464 C CA . ARG A 1 180 ? 17.979 -13.540 -0.014 1.00 92.25 180 ARG A CA 1
ATOM 1465 C C . ARG A 1 180 ? 18.146 -12.081 -0.432 1.00 92.25 180 ARG A C 1
ATOM 1467 O O . ARG A 1 180 ? 18.148 -11.799 -1.628 1.00 92.25 180 ARG A O 1
ATOM 1474 N N . VAL A 1 181 ? 18.315 -11.171 0.525 1.00 93.06 181 VAL A N 1
ATOM 1475 C CA . VAL A 1 181 ? 18.481 -9.739 0.268 1.00 93.06 181 VAL A CA 1
ATOM 1476 C C . VAL A 1 181 ? 19.959 -9.427 0.053 1.00 93.06 181 VAL A C 1
ATOM 1478 O O . VAL A 1 181 ? 20.818 -9.790 0.862 1.00 93.06 181 VAL A O 1
ATOM 1481 N N . LEU A 1 182 ? 20.263 -8.762 -1.061 1.00 92.00 182 LEU A N 1
ATOM 1482 C CA . LEU A 1 182 ? 21.591 -8.220 -1.326 1.00 92.00 182 LEU A CA 1
ATOM 1483 C C . LEU A 1 182 ? 21.731 -6.812 -0.741 1.00 92.00 182 LEU A C 1
ATOM 1485 O O . LEU A 1 182 ? 22.690 -6.537 -0.022 1.00 92.00 182 LEU A O 1
ATOM 1489 N N . ARG A 1 183 ? 20.768 -5.933 -1.036 1.00 91.62 183 ARG A N 1
ATOM 1490 C CA . ARG A 1 183 ? 20.690 -4.557 -0.525 1.00 91.62 183 ARG A CA 1
ATOM 1491 C C . ARG A 1 183 ? 19.247 -4.218 -0.163 1.00 91.62 183 ARG A C 1
ATOM 1493 O O . ARG A 1 183 ? 18.320 -4.703 -0.805 1.00 91.62 183 ARG A O 1
ATOM 1500 N N . ALA A 1 184 ? 19.074 -3.360 0.837 1.00 91.75 184 ALA A N 1
ATOM 1501 C CA . ALA A 1 184 ? 17.791 -2.774 1.214 1.00 91.75 184 ALA A CA 1
ATOM 1502 C C . ALA A 1 184 ? 17.953 -1.261 1.411 1.00 91.75 184 ALA A C 1
ATOM 1504 O O . ALA A 1 184 ? 19.018 -0.812 1.847 1.00 91.75 184 ALA A O 1
ATOM 1505 N N . ARG A 1 185 ? 16.920 -0.492 1.068 1.00 89.94 185 ARG A N 1
ATOM 1506 C CA . ARG A 1 185 ? 16.828 0.960 1.253 1.00 89.94 185 ARG A CA 1
ATOM 1507 C C . ARG A 1 185 ? 15.441 1.364 1.717 1.00 89.94 185 ARG A C 1
ATOM 1509 O O . ARG A 1 185 ? 14.473 0.686 1.307 1.00 89.94 185 ARG A O 1
#

Nearest PDB structures (foldseek):
  9crn-assembly1_A  TM=7.626E-01  e=1.614E-04  Streptococcus pyogenes NZ131
  3kd4-assembly1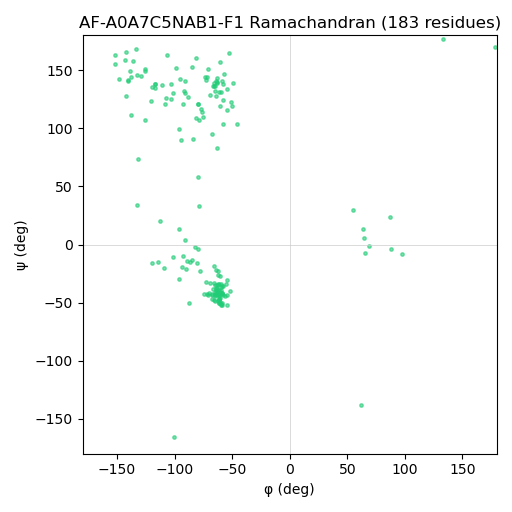_A  TM=6.810E-01  e=2.175E-04  Parabacteroides distasonis ATCC 8503
  8z4f-assembly1_A  TM=6.918E-01  e=8.803E-03  Methanobacterium phage psiM2
  8z4f-assembly1_B-2  TM=5.306E-01  e=1.186E-02  Methanobacterium phage psiM2
  8j07-assembly1_7  TM=6.268E-01  e=3.273E-02  Homo sapiens

Foldseek 3Di:
DDDDDDDPDDDPDDDADDDDDPVSLVVLLVVLLVVLLPDPVLLVVLVCQFADFDADADPVVNDDRTPADPLQLVSSLQSLLVVLLVQAAEDDDDVPGDDAHRLVVRNVVSYDHQSNSQSNSSSNSVSVPWDKDKKFFDFPVRVVCGSVHMWMWTDRDVVDTATRRSNDPDGTRDDDDPVGTPDMD

Radius of gyration: 18.34 Å; Cα contacts (8 Å, |Δi|>4): 287; chains: 1; bounding box: 46×29×58 Å

Sequence (185 aa):
MPAPQPSTDTRRAARLVKVRSFDDRIRLIQRQTWRTVMDRDIRALATQLVTQRCRPADPKRGQGGWCVPERDRWAEAVVIFNFVRSRVRYTSDTYQVDTYQTGRRTLQLRAGDCDDYAILLSGLLLSIGHPMRFKSIELRDQLERGFSHIYPEVLVEPQLWRPLDASVSQIAGWEVLPSRVLRAR

Mean predicted aligned error: 6.75 Å

pLDDT: mean 89.36, std 14.22, range [40.41, 98.81]

Secondary structure (DSSP, 8-state):
-PPPPPP-------------SHHHHHHHHHHHHHHHHT-HHHHHHHHHHHS-B-S---TTTSS--BSS-TT-HHHHHHHHHHHHHHH-EE-PPBTTB-----HHHHHHHTEE-HHHHHHHHHHHHHHTT--EEEEEEEETT-GGGSS-EEEEEEEEETTEEEE--TTSSS-TT----GGGEEEE-

Solvent-accessible surface area (backbone atoms only — not comparable to full-atom values): 10591 Å² total; per-residue (Å²): 133,84,80,84,78,82,76,88,66,83,75,78,69,84,76,86,74,88,70,86,47,71,68,50,47,53,51,50,46,53,51,28,18,54,56,18,34,71,31,67,67,42,32,50,48,42,49,52,71,45,65,37,73,71,49,77,61,43,86,89,67,82,58,62,22,46,67,34,63,84,93,38,52,55,55,48,49,45,55,52,43,53,50,50,44,75,56,42,41,77,35,80,59,57,90,98,40,94,70,87,48,34,25,68,53,31,62,72,66,28,38,33,34,43,66,29,44,28,19,28,54,45,12,32,41,45,44,74,74,40,57,68,47,74,41,35,32,17,38,66,93,40,63,95,58,42,72,67,44,49,28,28,26,39,53,58,48,94,93,40,70,38,38,48,42,53,62,51,102,60,58,76,56,51,73,81,60,70,90,49,48,70,47,75,84